Protein AF-A0A0B1TNZ8-F1 (afdb_monomer_lite)

Foldseek 3Di:
DVVVVVVCVVQVHPDQAAWDPDWDDDPPWTWTKHKDFDDPPPPDDPPDDDDDLVVLVPPPDPDPSSVSVNVVVVLVQQQLVLQPDDDFFAEKEFEWAWADDPVFIKTKPFSSHNLGGQIDGQGQHQDDDPLLLVLVVVVVVVNDDDDDPVNVSSVVSVVVRLVVSCVLQVPPPVQSVQKDKDSPDWDDLDPRYTYTYIYGHPVNRYDDPDDPPDDDDPDSNVVRRMDIDTPVSSVSRPPNHDPDDDDDGRIDIDIDTD

Radius of gyration: 22.27 Å; chains: 1; bounding box: 56×43×61 Å

Sequence (258 aa):
MDAVATMHVALGLEDIGYLHYAPIISGDCVFVITVRYLDDKQSQSLSLRWQPFDKMLKKKTTSPALSTLVRESINIINFYESSRISLKRGLYLCYLKLHSSLNQITVVVPDNLPSMLPFVHIRENPHVTREEWQWIKRIHLSQDLAPSDKQSLLHSAISAATQTLLHDLDIDSDLVPGHRLYHAEIIEPNSDISIILILPRAEDVCSAPTTCSFPPEPEPELRRGCNCIPLTAFEMQPFALNPFAVSSSVVKLMAFQQ

Secondary structure (DSSP, 8-state):
-HHHHHHHHHHT-S---EEPSS-EEETTEEE-EEEEE--TT----TT-----HHHHHTS----HHHHHHHHHHHHHHHHHHHTT-PPPSEEEEEE--EEE-SS-EEEEEETT-TTS-SEEEEES--PPPHHHHHHHHHHHTT---PPPHHHHHHHHHHHHHHHHHHHHTT--TTTGGG-EE--S--EEEETTEEEEEEE--GGGGB-------SPPPPPGGGGTTEEEEEHHHHHTSTTSS-S---S---EEEEE---

Structure (mmCIF, N/CA/C/O backbone):
data_AF-A0A0B1TNZ8-F1
#
_entry.id   AF-A0A0B1TNZ8-F1
#
loop_
_atom_site.group_PDB
_atom_site.id
_atom_site.type_symbol
_atom_site.label_atom_id
_atom_site.label_alt_id
_atom_site.label_comp_id
_atom_site.label_asym_id
_atom_site.label_entity_id
_atom_site.label_seq_id
_atom_site.pdbx_PDB_ins_code
_atom_site.Cartn_x
_atom_site.Cartn_y
_atom_site.Cartn_z
_atom_site.occupancy
_atom_site.B_iso_or_equiv
_atom_site.auth_seq_id
_atom_site.auth_comp_id
_atom_site.auth_asym_id
_atom_site.auth_atom_id
_atom_site.pdbx_PDB_model_num
ATOM 1 N N . MET A 1 1 ? -27.835 -10.737 5.393 1.00 42.38 1 MET A N 1
ATOM 2 C CA . MET A 1 1 ? -28.381 -9.485 4.823 1.00 42.38 1 MET A CA 1
ATOM 3 C C . MET A 1 1 ? -29.251 -8.713 5.816 1.00 42.38 1 MET A C 1
ATOM 5 O O . MET A 1 1 ? -29.260 -7.493 5.735 1.00 42.38 1 MET A O 1
ATOM 9 N N . ASP A 1 2 ? -29.872 -9.360 6.810 1.00 53.34 2 ASP A N 1
ATOM 10 C CA . ASP A 1 2 ? -30.761 -8.667 7.761 1.00 53.34 2 ASP A CA 1
ATOM 11 C C . ASP A 1 2 ? -30.072 -7.699 8.732 1.00 53.34 2 ASP A C 1
ATOM 13 O O . ASP A 1 2 ? -30.666 -6.689 9.089 1.00 53.34 2 ASP A O 1
ATOM 17 N N . ALA A 1 3 ? -28.819 -7.937 9.136 1.00 55.31 3 ALA A N 1
ATOM 18 C CA . ALA A 1 3 ? -28.142 -7.073 10.112 1.00 55.31 3 ALA A CA 1
ATOM 19 C C . ALA A 1 3 ? -27.908 -5.643 9.587 1.00 55.31 3 ALA A C 1
ATOM 21 O O . ALA A 1 3 ? -28.179 -4.677 10.293 1.00 55.31 3 ALA A O 1
ATOM 22 N N . VAL A 1 4 ? -27.471 -5.504 8.330 1.00 55.72 4 VAL A N 1
ATOM 23 C CA . VAL A 1 4 ? -27.222 -4.198 7.692 1.00 55.72 4 VAL A CA 1
ATOM 24 C C . VAL A 1 4 ? -28.537 -3.459 7.445 1.00 55.72 4 VAL A C 1
ATOM 26 O O . VAL A 1 4 ? -28.640 -2.278 7.758 1.00 55.72 4 VAL A O 1
ATOM 29 N N . ALA A 1 5 ? -29.575 -4.162 6.977 1.00 60.59 5 ALA A N 1
ATOM 30 C CA . ALA A 1 5 ? -30.906 -3.584 6.794 1.00 60.59 5 ALA A CA 1
ATOM 31 C C . ALA A 1 5 ? -31.523 -3.130 8.129 1.00 60.59 5 ALA A C 1
ATOM 33 O O . ALA A 1 5 ? -32.045 -2.023 8.225 1.00 60.59 5 ALA A O 1
ATOM 34 N N . THR A 1 6 ? -31.389 -3.940 9.183 1.00 64.50 6 THR A N 1
ATOM 35 C CA . THR A 1 6 ? -31.833 -3.582 10.541 1.00 64.50 6 THR A CA 1
ATOM 36 C C . THR A 1 6 ? -31.068 -2.367 11.064 1.00 64.50 6 THR A C 1
ATOM 38 O O . THR A 1 6 ? -31.665 -1.490 11.680 1.00 64.50 6 THR A O 1
ATOM 41 N N . MET A 1 7 ? -29.768 -2.265 10.773 1.00 62.41 7 MET A N 1
ATOM 42 C CA . MET A 1 7 ? -28.940 -1.121 11.155 1.00 62.41 7 MET A CA 1
ATOM 43 C C . MET A 1 7 ? -29.327 0.154 10.391 1.00 62.41 7 MET A C 1
ATOM 45 O O . MET A 1 7 ? -29.465 1.206 11.009 1.00 62.41 7 MET A O 1
ATOM 49 N N . HIS A 1 8 ? -29.577 0.067 9.080 1.00 65.56 8 HIS A N 1
ATOM 50 C CA . HIS A 1 8 ? -30.066 1.192 8.268 1.00 65.56 8 HIS A CA 1
ATOM 51 C C . HIS A 1 8 ? -31.417 1.702 8.783 1.00 65.56 8 HIS A C 1
ATOM 53 O O . HIS A 1 8 ? -31.610 2.908 8.942 1.00 65.56 8 HIS A O 1
ATOM 59 N N . VAL A 1 9 ? -32.326 0.781 9.119 1.00 66.88 9 VAL A N 1
ATOM 60 C CA . VAL A 1 9 ? -33.641 1.099 9.694 1.00 66.88 9 VAL A CA 1
ATOM 61 C C . VAL A 1 9 ? -33.511 1.699 11.099 1.00 66.88 9 VAL A C 1
ATOM 63 O O . VAL A 1 9 ? -34.184 2.681 11.400 1.00 66.88 9 VAL A O 1
ATOM 66 N N . ALA A 1 10 ? -32.628 1.168 11.950 1.00 63.28 10 ALA A N 1
ATOM 67 C CA . ALA A 1 10 ? -32.422 1.661 13.314 1.00 63.28 10 ALA A CA 1
ATOM 68 C C . ALA A 1 10 ? -31.740 3.040 13.361 1.00 63.28 10 ALA A C 1
ATOM 70 O O . ALA A 1 10 ? -32.073 3.866 14.211 1.00 63.28 10 ALA A O 1
ATOM 71 N N . LEU A 1 11 ? -30.794 3.304 12.454 1.00 65.00 11 LEU A N 1
ATOM 72 C CA . LEU A 1 11 ? -30.063 4.574 12.389 1.00 65.00 11 LEU A CA 1
ATOM 73 C C . LEU A 1 11 ? -30.789 5.639 11.557 1.00 65.00 11 LEU A C 1
ATOM 75 O O . LEU A 1 11 ? -30.473 6.824 11.680 1.00 65.00 11 LEU A O 1
ATOM 79 N N . GLY A 1 12 ? -31.756 5.242 10.723 1.00 59.81 12 GLY A N 1
ATOM 80 C CA . GLY A 1 12 ? -32.422 6.139 9.777 1.00 59.81 12 GLY A CA 1
ATOM 81 C C . GLY A 1 12 ? -31.443 6.749 8.770 1.00 59.81 12 GLY A C 1
ATOM 82 O O . GLY A 1 12 ? -31.612 7.898 8.365 1.00 59.81 12 GLY A O 1
ATOM 83 N N . LEU A 1 13 ? -30.375 6.018 8.435 1.00 65.88 13 LEU A N 1
ATOM 84 C CA . LEU A 1 13 ? -29.335 6.438 7.499 1.00 65.88 13 LEU A CA 1
ATOM 85 C C . LEU A 1 13 ? -29.357 5.503 6.289 1.00 65.88 13 LEU A C 1
ATOM 87 O O . LEU A 1 13 ? -29.241 4.291 6.447 1.00 65.88 13 LEU A O 1
ATOM 91 N N . GLU A 1 14 ? -29.472 6.075 5.090 1.00 62.66 14 GLU A N 1
ATOM 92 C CA . GLU A 1 14 ? -29.327 5.330 3.828 1.00 62.66 14 GLU A CA 1
ATOM 93 C C . GLU A 1 14 ? -27.863 4.947 3.554 1.00 62.66 14 GLU A C 1
ATOM 95 O O . GLU A 1 14 ? -27.596 3.936 2.913 1.00 62.66 14 GLU A O 1
ATOM 100 N N . ASP A 1 15 ? -26.924 5.736 4.089 1.00 65.94 15 ASP A N 1
ATOM 101 C CA . ASP A 1 15 ? -25.481 5.546 3.960 1.00 65.94 15 ASP A CA 1
ATOM 102 C C . ASP A 1 15 ? -24.795 5.666 5.334 1.00 65.94 15 ASP A C 1
ATOM 104 O O . ASP A 1 15 ? -24.807 6.723 5.981 1.00 65.94 15 ASP A O 1
ATOM 108 N N . ILE A 1 16 ? -24.212 4.557 5.788 1.00 66.00 16 ILE A N 1
ATOM 109 C CA . ILE A 1 16 ? -23.479 4.428 7.057 1.00 66.00 16 ILE A CA 1
ATOM 110 C C . ILE A 1 16 ? -21.971 4.696 6.911 1.00 66.00 16 ILE A C 1
ATOM 112 O O . ILE A 1 16 ? -21.267 4.752 7.923 1.00 66.00 16 ILE A O 1
ATOM 116 N N . GLY A 1 17 ? -21.486 4.928 5.687 1.00 71.56 17 GLY A N 1
ATOM 117 C CA . GLY A 1 17 ? -20.075 5.129 5.366 1.00 71.56 17 GLY A CA 1
ATOM 118 C C . GLY A 1 17 ? -19.274 3.831 5.218 1.00 71.56 17 GLY A C 1
ATOM 119 O O . GLY A 1 17 ? -19.811 2.726 5.182 1.00 71.56 17 GLY A O 1
ATOM 120 N N . TYR A 1 18 ? -17.954 3.979 5.142 1.00 70.88 18 TYR A N 1
ATOM 121 C CA . TYR A 1 18 ? -16.987 2.897 4.991 1.00 70.88 18 TYR A CA 1
ATOM 122 C C . TYR A 1 18 ? -16.719 2.210 6.328 1.00 70.88 18 TYR A C 1
ATOM 124 O O . TYR A 1 18 ? -16.322 2.849 7.301 1.00 70.88 18 TYR A O 1
ATOM 132 N N . LEU A 1 19 ? -16.909 0.895 6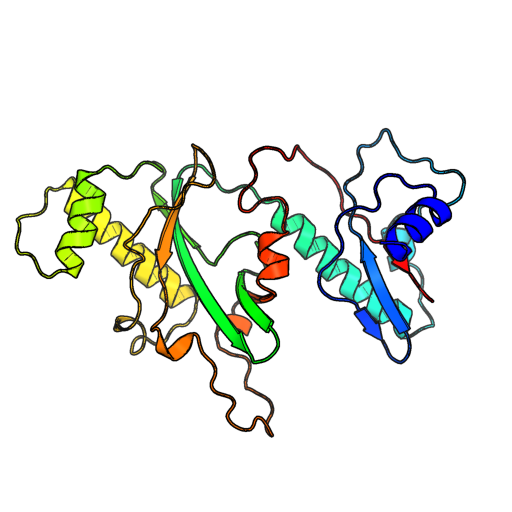.380 1.00 74.56 19 LEU A N 1
ATOM 133 C CA . LEU A 1 19 ? -16.574 0.090 7.549 1.00 74.56 19 LEU A CA 1
ATOM 134 C C . LEU A 1 19 ? -15.049 -0.013 7.698 1.00 74.56 19 LEU A C 1
ATOM 136 O O . LEU A 1 19 ? -14.362 -0.459 6.782 1.00 74.56 19 LEU A O 1
ATOM 140 N N . HIS A 1 20 ? -14.517 0.375 8.858 1.00 78.38 20 HIS A N 1
ATOM 141 C CA . HIS A 1 20 ? -13.114 0.140 9.179 1.00 78.38 20 HIS A CA 1
ATOM 142 C C . HIS A 1 20 ? -12.852 -1.354 9.380 1.00 78.38 20 HIS A C 1
ATOM 144 O O . HIS A 1 20 ? -13.605 -2.043 10.065 1.00 78.38 20 HIS A O 1
ATOM 150 N N . TYR A 1 21 ? -11.777 -1.845 8.762 1.00 72.50 21 TYR A N 1
ATOM 151 C CA . TYR A 1 21 ? -11.496 -3.274 8.646 1.00 72.50 21 TYR A CA 1
ATOM 152 C C . TYR A 1 21 ? -11.191 -3.957 9.986 1.00 72.50 21 TYR A C 1
ATOM 154 O O . TYR A 1 21 ? -11.405 -5.161 10.111 1.00 72.50 21 TYR A O 1
ATOM 162 N N . ALA A 1 22 ? -10.697 -3.212 10.979 1.00 78.75 22 ALA A N 1
ATOM 163 C CA . ALA A 1 22 ? -10.360 -3.736 12.295 1.00 78.75 22 ALA A CA 1
ATOM 164 C C . ALA A 1 22 ? -11.340 -3.216 13.362 1.00 78.75 22 ALA A C 1
ATOM 166 O O . ALA A 1 22 ? -11.439 -2.005 13.566 1.00 78.75 22 ALA A O 1
ATOM 167 N N . PRO A 1 23 ? -12.064 -4.089 14.082 1.00 79.38 23 PRO A N 1
ATOM 168 C CA . PRO A 1 23 ? -12.820 -3.654 15.248 1.00 79.38 23 PRO A CA 1
ATOM 169 C C . PRO A 1 23 ? -11.867 -3.301 16.398 1.00 79.38 23 PRO A C 1
ATOM 171 O O . PRO A 1 23 ? -10.829 -3.940 16.575 1.00 79.38 23 PRO A O 1
ATOM 174 N N . ILE A 1 24 ? -12.236 -2.326 17.231 1.00 79.94 24 ILE A N 1
ATOM 175 C CA . ILE A 1 24 ? -11.489 -2.045 18.465 1.00 79.94 24 ILE A CA 1
ATOM 176 C C . ILE A 1 24 ? -12.055 -2.925 19.568 1.00 79.94 24 ILE A C 1
ATOM 178 O O . ILE A 1 24 ? -13.236 -2.830 19.898 1.00 79.94 24 ILE A O 1
ATOM 182 N N . ILE A 1 25 ? -11.206 -3.744 20.176 1.00 80.69 25 ILE A N 1
ATOM 183 C CA . ILE A 1 25 ? -11.586 -4.620 21.283 1.00 80.69 25 ILE A CA 1
ATOM 184 C C . ILE A 1 25 ? -10.978 -4.056 22.568 1.00 80.69 25 ILE A C 1
ATOM 186 O O . ILE A 1 25 ? -9.769 -3.834 22.646 1.00 80.69 25 ILE A O 1
ATOM 190 N N . SER A 1 26 ? -11.808 -3.798 23.579 1.00 78.94 26 SER A N 1
ATOM 191 C CA . SER A 1 26 ? -11.352 -3.345 24.897 1.00 78.94 26 SER A CA 1
ATOM 192 C C . SER A 1 26 ? -12.137 -4.055 25.997 1.00 78.94 26 SER A C 1
ATOM 194 O O . SER A 1 26 ? -13.285 -3.710 26.284 1.00 78.94 26 SER A O 1
ATOM 196 N N . GLY A 1 27 ? -11.517 -5.075 26.599 1.00 79.19 27 GLY A N 1
ATOM 197 C CA . GLY A 1 27 ? -12.195 -5.978 27.532 1.00 79.19 27 GLY A CA 1
ATOM 198 C C . GLY A 1 27 ? -13.351 -6.705 26.842 1.00 79.19 27 GLY A C 1
ATOM 199 O O . GLY A 1 27 ? -13.163 -7.271 25.770 1.00 79.19 27 GLY A O 1
ATOM 200 N N . ASP A 1 28 ? -14.546 -6.618 27.425 1.00 79.19 28 ASP A N 1
ATOM 201 C CA . ASP A 1 28 ? -15.767 -7.240 26.893 1.00 79.19 28 ASP A CA 1
ATOM 202 C C . ASP A 1 28 ? -16.484 -6.380 25.832 1.00 79.19 28 ASP A C 1
ATOM 204 O O . ASP A 1 28 ? -17.550 -6.746 25.342 1.00 79.19 28 ASP A O 1
ATOM 208 N N . CYS A 1 29 ? -15.932 -5.213 25.480 1.00 77.06 29 CYS A N 1
ATOM 209 C CA . CYS A 1 29 ? -16.521 -4.309 24.493 1.00 77.06 29 CYS A CA 1
ATOM 210 C C . CYS A 1 29 ? -15.845 -4.463 23.126 1.00 77.06 29 CYS A C 1
ATOM 212 O O . CYS A 1 29 ? -14.621 -4.346 23.016 1.00 77.06 29 CYS A O 1
ATOM 214 N N . VAL A 1 30 ? -16.654 -4.630 22.076 1.00 80.06 30 VAL A N 1
ATOM 215 C CA . VAL A 1 30 ? -16.217 -4.594 20.674 1.00 80.06 30 VAL A CA 1
ATOM 216 C C . VAL A 1 30 ? -16.828 -3.368 20.006 1.00 80.06 30 VAL A C 1
ATOM 218 O O . VAL A 1 30 ? -18.046 -3.265 19.882 1.00 80.06 30 VAL A O 1
ATOM 221 N N . PHE A 1 31 ? -15.985 -2.440 19.564 1.00 78.81 31 PHE A N 1
ATOM 222 C CA . PHE A 1 31 ? -16.411 -1.257 18.829 1.00 78.81 31 PHE A CA 1
ATOM 223 C C . PHE A 1 31 ? -16.222 -1.477 17.332 1.00 78.81 31 PHE A C 1
ATOM 225 O O . PHE A 1 31 ? -15.106 -1.676 16.847 1.00 78.81 31 PHE A O 1
ATOM 232 N N . VAL A 1 32 ? -17.326 -1.381 16.599 1.00 78.88 32 VAL A N 1
ATOM 233 C CA . VAL A 1 32 ? -17.330 -1.339 15.137 1.00 78.88 32 VAL A CA 1
ATOM 234 C C . VAL A 1 32 ? -17.345 0.118 14.700 1.00 78.88 32 VAL A C 1
ATOM 236 O O . VAL A 1 32 ? -18.161 0.900 15.195 1.00 78.88 32 VAL A O 1
ATOM 239 N N . ILE A 1 33 ? -16.438 0.480 13.793 1.00 78.31 33 ILE A N 1
ATOM 240 C CA . ILE A 1 33 ? -16.268 1.860 13.345 1.00 78.31 33 ILE A CA 1
ATOM 241 C C . ILE A 1 33 ? -16.637 1.986 11.884 1.00 78.31 33 ILE A C 1
ATOM 243 O O . ILE A 1 33 ? -16.095 1.279 11.037 1.00 78.31 33 ILE A O 1
ATOM 247 N N . THR A 1 34 ? -17.495 2.955 11.592 1.00 73.69 34 THR A N 1
ATOM 248 C CA . THR A 1 34 ? -17.734 3.411 10.230 1.00 73.69 34 THR A CA 1
ATOM 249 C C . THR A 1 34 ? -17.234 4.838 10.050 1.00 73.69 34 THR A C 1
ATOM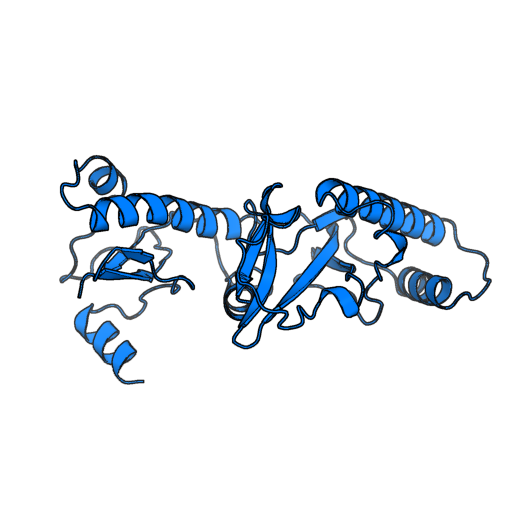 251 O O . THR A 1 34 ? -17.290 5.669 10.963 1.00 73.69 34 THR A O 1
ATOM 254 N N . VAL A 1 35 ? -16.707 5.103 8.861 1.00 74.62 35 VAL A N 1
ATOM 255 C CA . VAL A 1 35 ? -16.153 6.384 8.447 1.00 74.62 35 VAL A CA 1
ATOM 256 C C . VAL A 1 35 ? -16.953 6.898 7.269 1.00 74.62 35 VAL A C 1
ATOM 258 O O . VAL A 1 35 ? -16.955 6.313 6.190 1.00 74.62 35 VAL A O 1
ATOM 261 N N . ARG A 1 36 ? -17.633 8.021 7.473 1.00 72.75 36 ARG A N 1
ATOM 262 C CA . ARG A 1 36 ? -18.421 8.675 6.431 1.00 72.75 36 ARG A CA 1
ATOM 263 C C . ARG A 1 36 ? -17.859 10.055 6.133 1.00 72.75 36 ARG A C 1
ATOM 265 O O . ARG A 1 36 ? -17.609 10.837 7.050 1.00 72.75 36 ARG A O 1
ATOM 272 N N . TYR A 1 37 ? -17.719 10.352 4.848 1.00 70.19 37 TYR A N 1
ATOM 273 C CA . TYR A 1 37 ? -17.391 11.685 4.359 1.00 70.19 37 TYR A CA 1
ATOM 274 C C . TYR A 1 37 ? -18.700 12.444 4.151 1.00 70.19 37 TYR A C 1
ATOM 276 O O . TYR A 1 37 ? -19.579 11.984 3.426 1.00 70.19 37 TYR A O 1
ATOM 284 N N . LEU A 1 38 ? -18.869 13.560 4.857 1.00 67.44 38 LEU A N 1
ATOM 285 C CA . LEU A 1 38 ? -20.090 14.359 4.808 1.00 67.44 38 LEU A CA 1
ATOM 286 C C . LEU A 1 38 ? -19.805 15.687 4.116 1.00 67.44 38 LEU A C 1
ATOM 288 O O . LEU A 1 38 ? -18.992 16.467 4.609 1.00 67.44 38 LEU A O 1
ATOM 292 N N . ASP A 1 39 ? -20.560 15.977 3.059 1.00 59.00 39 ASP A N 1
ATOM 293 C CA . ASP A 1 39 ? -20.701 17.339 2.560 1.00 59.00 39 ASP A CA 1
ATOM 294 C C . ASP A 1 39 ? -21.536 18.162 3.551 1.00 59.00 39 ASP A C 1
ATOM 296 O O . ASP A 1 39 ? -22.521 17.674 4.118 1.00 59.00 39 ASP A O 1
ATOM 300 N N . ASP A 1 40 ? -21.179 19.437 3.722 1.00 54.38 40 ASP A N 1
ATOM 301 C CA . ASP A 1 40 ? -21.726 20.392 4.710 1.00 54.38 40 ASP A CA 1
ATOM 302 C C . ASP A 1 40 ? -23.264 20.597 4.642 1.00 54.38 40 ASP A C 1
ATOM 304 O O . ASP A 1 40 ? -23.855 21.321 5.437 1.00 54.38 40 ASP A O 1
ATOM 308 N N . LYS A 1 41 ? -23.948 19.948 3.689 1.00 52.84 41 LYS A N 1
ATOM 309 C CA . LYS A 1 41 ? -25.378 20.104 3.386 1.00 52.84 41 LYS A CA 1
ATOM 310 C C . LYS A 1 41 ? -26.288 18.964 3.877 1.00 52.84 41 LYS A C 1
ATOM 312 O O . LYS A 1 41 ? -27.501 19.116 3.776 1.00 52.84 41 LYS A O 1
ATOM 317 N N . GLN A 1 42 ? -25.767 17.844 4.397 1.00 52.81 42 GLN A N 1
ATOM 318 C CA . GLN A 1 42 ? -26.582 16.648 4.728 1.00 52.81 42 GLN A CA 1
ATOM 319 C C . GLN A 1 42 ? -26.651 16.278 6.224 1.00 52.81 42 GLN A C 1
ATOM 321 O O . GLN A 1 42 ? -26.848 15.120 6.591 1.00 52.81 42 GLN A O 1
ATOM 326 N N . SER A 1 43 ? -26.481 17.226 7.140 1.00 51.19 43 SER A N 1
ATOM 327 C CA . SER A 1 43 ? -26.220 16.878 8.540 1.00 51.19 43 SER A CA 1
ATOM 328 C C . SER A 1 43 ? -27.439 16.877 9.472 1.00 51.19 43 SER A C 1
ATOM 330 O O . SER A 1 43 ? -27.302 17.391 10.577 1.00 51.19 43 SER A O 1
ATOM 332 N N . GLN A 1 44 ? -28.613 16.343 9.108 1.00 51.34 44 GLN A N 1
ATOM 333 C CA . GLN A 1 44 ? -29.697 16.142 10.095 1.00 51.34 44 GLN A CA 1
ATOM 334 C C . GLN A 1 44 ? -30.519 14.870 9.824 1.00 51.34 44 GLN A C 1
ATOM 336 O O . GLN A 1 44 ? -31.492 14.893 9.081 1.00 51.34 44 GLN A O 1
ATOM 341 N N . SER A 1 45 ? -30.147 13.769 10.487 1.00 49.97 45 SER A N 1
ATOM 342 C CA . SER A 1 45 ? -31.091 12.696 10.834 1.00 49.97 45 SER A CA 1
ATOM 343 C C . SER A 1 45 ? -31.655 13.002 12.225 1.00 49.97 45 SER A C 1
ATOM 345 O O . SER A 1 45 ? -30.908 13.390 13.125 1.00 49.97 45 SER A O 1
ATOM 347 N N . LEU A 1 46 ? -32.972 12.869 12.398 1.00 50.53 46 LEU A N 1
ATOM 348 C CA . LEU A 1 46 ? -33.718 13.293 13.593 1.00 50.53 46 LEU A CA 1
ATOM 349 C C . LEU A 1 46 ? -33.409 12.460 14.856 1.00 50.53 46 LEU A C 1
ATOM 351 O O . LEU A 1 46 ? -33.773 12.871 15.956 1.00 50.53 46 LEU A O 1
ATOM 355 N N . SER A 1 47 ? -32.740 11.312 14.719 1.00 53.44 47 SER A N 1
ATOM 356 C CA . SER A 1 47 ? -32.513 10.340 15.800 1.00 53.44 47 SER A CA 1
ATOM 357 C C . SER A 1 47 ? -31.100 10.360 16.399 1.00 53.44 47 SER A C 1
ATOM 359 O O . SER A 1 47 ? -30.895 9.803 17.477 1.00 53.44 47 SER A O 1
ATOM 361 N N . LEU A 1 48 ? -30.121 11.013 15.758 1.00 61.25 48 LEU A N 1
ATOM 362 C CA . LEU A 1 48 ? -28.712 10.970 16.173 1.00 61.25 48 LEU A CA 1
ATOM 363 C C . LEU A 1 48 ? -28.152 12.370 16.439 1.00 61.25 48 LEU A C 1
ATOM 365 O O . LEU A 1 48 ? -28.078 13.228 15.558 1.00 61.25 48 LEU A O 1
ATOM 369 N N . ARG A 1 49 ? -27.696 12.602 17.676 1.00 60.16 49 ARG A N 1
ATOM 370 C CA . ARG A 1 49 ? -27.028 13.851 18.056 1.00 60.16 49 ARG A CA 1
ATOM 371 C C . ARG A 1 49 ? -25.545 13.779 17.703 1.00 60.16 49 ARG A C 1
ATOM 373 O O . ARG A 1 49 ? -24.743 13.262 18.476 1.00 60.16 49 ARG A O 1
ATOM 380 N N . TRP A 1 50 ? -25.176 14.362 16.569 1.00 62.16 50 TRP A N 1
ATOM 381 C CA . TRP A 1 50 ? -23.778 14.511 16.170 1.00 62.16 50 TRP A CA 1
ATOM 382 C C . TRP A 1 50 ? -22.985 15.321 17.202 1.00 62.16 50 TRP A C 1
ATOM 384 O O . TRP A 1 50 ? -23.392 16.415 17.608 1.00 62.16 50 TRP A O 1
ATOM 394 N N . GLN A 1 51 ? -21.833 14.796 17.619 1.00 66.25 51 GLN A N 1
ATOM 395 C CA . GLN A 1 51 ? -20.893 15.506 18.482 1.00 66.25 51 GLN A CA 1
ATOM 396 C C . GLN A 1 51 ? -19.582 15.775 17.734 1.00 66.25 51 GLN A C 1
ATOM 398 O O . GLN A 1 51 ? -19.062 14.875 17.079 1.00 66.25 51 GLN A O 1
ATOM 403 N N . PRO A 1 52 ? -19.029 17.000 17.823 1.00 71.50 52 PRO A N 1
ATOM 404 C CA . PRO A 1 52 ? -17.686 17.280 17.332 1.00 71.50 52 PRO A CA 1
ATOM 405 C C . PRO A 1 52 ? -16.653 16.401 18.037 1.00 71.50 52 PRO A C 1
ATOM 407 O O . PRO A 1 52 ? -16.707 16.253 19.262 1.00 71.50 52 PRO A O 1
ATOM 410 N N . PHE A 1 53 ? -15.684 15.893 17.277 1.00 71.25 53 PHE A N 1
ATOM 411 C CA . PHE A 1 53 ? -14.624 15.026 17.793 1.00 71.25 53 PHE A CA 1
ATOM 412 C C . PHE A 1 53 ? -13.822 15.703 18.920 1.00 71.25 53 PHE A C 1
ATOM 414 O O . PHE A 1 53 ? -13.591 15.098 19.964 1.00 71.25 53 PHE A O 1
ATOM 421 N N . ASP A 1 54 ? -13.554 17.009 18.808 1.00 67.62 54 ASP A N 1
ATOM 422 C CA . ASP A 1 54 ? -12.896 17.806 19.857 1.00 67.62 54 ASP A CA 1
ATOM 423 C C . ASP A 1 54 ? -13.617 17.774 21.209 1.00 67.62 54 ASP A C 1
ATOM 425 O O . ASP A 1 54 ? -12.986 17.840 22.267 1.00 67.62 54 ASP A O 1
ATOM 429 N N . LYS A 1 55 ? -14.955 17.696 21.202 1.00 70.00 55 LYS A N 1
ATOM 430 C CA . LYS A 1 55 ? -15.736 17.599 22.443 1.00 70.00 55 LYS A CA 1
ATOM 431 C C . LYS A 1 55 ? -15.606 16.218 23.076 1.00 70.00 55 LYS A C 1
ATOM 433 O O . LYS A 1 55 ? -15.718 16.114 24.295 1.00 70.00 55 LYS A O 1
ATOM 438 N N . MET A 1 56 ? -15.361 15.190 22.268 1.00 68.69 56 MET A N 1
ATOM 439 C CA . MET A 1 56 ? -15.113 13.829 22.728 1.00 68.69 56 MET A CA 1
ATOM 440 C C . MET A 1 56 ? -13.700 13.696 23.311 1.00 68.69 56 MET A C 1
ATOM 442 O O . MET A 1 56 ? -13.564 13.210 24.429 1.00 68.69 56 MET A O 1
ATOM 446 N N . LEU A 1 57 ? -12.682 14.246 22.636 1.00 67.75 57 LEU A N 1
ATOM 447 C CA . LEU A 1 57 ? -11.290 14.317 23.118 1.00 67.75 57 LEU A CA 1
ATOM 448 C C . LEU A 1 57 ? -11.155 15.035 24.468 1.00 67.75 57 LEU A C 1
ATOM 450 O O . LEU A 1 57 ? -10.429 14.590 25.353 1.00 67.75 57 LEU A O 1
ATOM 454 N N . LYS A 1 58 ? -11.861 16.159 24.643 1.00 64.44 58 LYS A N 1
ATOM 455 C CA . LYS A 1 58 ? -11.792 16.973 25.872 1.00 64.44 58 LYS A CA 1
ATOM 456 C C . LYS A 1 58 ? -12.549 16.361 27.054 1.00 64.44 58 LYS A C 1
ATOM 458 O O . LYS A 1 58 ? -12.416 16.836 28.184 1.00 64.44 58 LYS A O 1
ATOM 463 N N . LYS A 1 59 ? -13.367 15.333 26.823 1.00 66.69 59 LYS A N 1
ATOM 464 C CA . LYS A 1 59 ? -14.168 14.696 27.867 1.00 66.69 59 LYS A CA 1
ATOM 465 C C . LYS A 1 59 ? -13.275 13.723 28.637 1.00 66.69 59 LYS A C 1
ATOM 467 O O . LYS A 1 59 ? -12.979 12.642 28.136 1.00 66.69 59 LYS A O 1
ATOM 472 N N . LYS A 1 60 ? -12.869 14.090 29.863 1.00 56.00 60 LYS A N 1
ATOM 473 C CA . LYS A 1 60 ? -12.191 13.172 30.802 1.00 56.00 60 LYS A CA 1
ATOM 474 C C . LYS A 1 60 ? -13.009 11.885 30.902 1.00 56.00 60 LYS A C 1
ATOM 476 O O . LYS A 1 60 ? -14.109 11.886 31.452 1.00 56.00 60 LYS A O 1
ATOM 481 N N . THR A 1 61 ? -12.506 10.824 30.287 1.00 61.62 61 THR A N 1
ATOM 482 C CA . THR A 1 61 ? -13.252 9.587 30.079 1.00 61.62 61 THR A CA 1
ATOM 483 C C . THR A 1 61 ? -12.916 8.619 31.200 1.00 61.62 61 THR A C 1
ATOM 485 O O . THR A 1 61 ? -11.760 8.259 31.388 1.00 61.62 61 THR A O 1
ATOM 488 N N . THR A 1 62 ? -13.922 8.232 31.982 1.00 60.09 62 THR A N 1
ATOM 489 C CA . THR A 1 62 ? -13.737 7.409 33.189 1.00 60.09 62 THR A CA 1
ATOM 490 C C . THR A 1 62 ? -13.654 5.910 32.881 1.00 60.09 62 THR A C 1
ATOM 492 O O . THR A 1 62 ? -13.212 5.139 33.724 1.00 60.09 62 THR A O 1
ATOM 495 N N . SER A 1 63 ? -14.070 5.486 31.680 1.00 73.69 63 SER A N 1
ATOM 496 C CA . SER A 1 63 ? -14.030 4.083 31.250 1.00 73.69 63 SER A CA 1
ATOM 497 C C . SER A 1 63 ? -12.774 3.792 30.412 1.00 73.69 63 SER A C 1
ATOM 499 O O . SER A 1 63 ? -12.534 4.518 29.440 1.00 73.69 63 SER A O 1
AT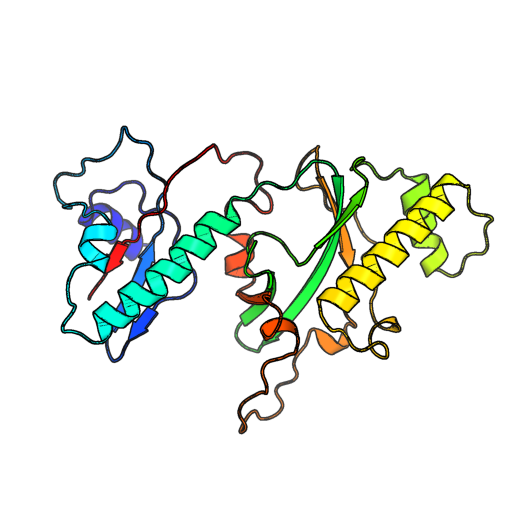OM 501 N N . PRO A 1 64 ? -12.014 2.720 30.718 1.00 76.94 64 PRO A N 1
ATOM 502 C CA . PRO A 1 64 ? -10.847 2.301 29.935 1.00 76.94 64 PRO A CA 1
ATOM 503 C C . PRO A 1 64 ? -11.204 1.886 28.495 1.00 76.94 64 PRO A C 1
ATOM 505 O O . PRO A 1 64 ? -10.387 2.024 27.583 1.00 76.94 64 PRO A O 1
ATOM 508 N N . ALA A 1 65 ? -12.443 1.438 28.266 1.00 78.12 65 ALA A N 1
ATOM 509 C CA . ALA A 1 65 ? -12.926 1.098 26.931 1.00 78.12 65 ALA A CA 1
ATOM 510 C C . ALA A 1 65 ? -13.067 2.343 26.046 1.00 78.12 65 ALA A C 1
ATOM 512 O O . ALA A 1 65 ? -12.630 2.359 24.897 1.00 78.12 65 ALA A O 1
ATOM 513 N N . LEU A 1 66 ? -13.608 3.427 26.608 1.00 76.62 66 LEU A N 1
ATOM 514 C CA . LEU A 1 66 ? -13.777 4.682 25.879 1.00 76.62 66 LEU A CA 1
ATOM 515 C C . LEU A 1 66 ? -12.451 5.425 25.676 1.00 76.62 66 LEU A C 1
ATOM 517 O O . LEU A 1 66 ? -12.281 6.072 24.648 1.00 76.62 66 LEU A O 1
ATOM 521 N N . SER A 1 67 ? -11.501 5.334 26.611 1.00 79.44 67 SER A N 1
ATOM 522 C CA . SER A 1 67 ? -10.171 5.922 26.402 1.00 79.44 67 SER A CA 1
ATOM 523 C C . SER A 1 67 ? -9.400 5.204 25.288 1.00 79.44 67 SER A C 1
ATOM 525 O O . SER A 1 67 ? -8.763 5.867 24.469 1.00 79.44 67 SER A O 1
ATOM 527 N N . THR A 1 68 ? -9.518 3.873 25.205 1.00 80.50 68 THR A N 1
ATOM 528 C CA . THR A 1 68 ? -8.965 3.075 24.097 1.00 80.50 68 THR A CA 1
ATOM 529 C C . THR A 1 68 ? -9.607 3.477 22.774 1.00 80.50 68 THR A C 1
ATOM 531 O O . THR A 1 68 ? -8.902 3.778 21.817 1.00 80.50 68 THR A O 1
ATOM 534 N N . LEU A 1 69 ? -10.937 3.583 22.744 1.00 81.38 69 LEU A N 1
ATOM 535 C CA . LEU A 1 69 ? -11.675 4.032 21.569 1.00 81.38 69 LEU A CA 1
ATOM 536 C C . LEU A 1 69 ? -11.218 5.415 21.081 1.00 81.38 69 LEU A C 1
ATOM 538 O O . LEU A 1 69 ? -10.964 5.584 19.892 1.00 81.38 69 LEU A O 1
ATOM 542 N N . VAL A 1 70 ? -11.099 6.401 21.977 1.00 80.69 70 VAL A N 1
ATOM 543 C CA . VAL A 1 70 ? -10.653 7.756 21.607 1.00 80.69 70 VAL A CA 1
ATOM 544 C C . VAL A 1 70 ? -9.231 7.727 21.047 1.00 80.69 70 VAL A C 1
ATOM 546 O O . VAL A 1 70 ? -8.958 8.399 20.056 1.00 80.69 70 VAL A O 1
ATOM 549 N N . ARG A 1 71 ? -8.330 6.921 21.616 1.00 80.75 71 ARG A N 1
ATOM 550 C CA . ARG A 1 71 ? -6.971 6.782 21.082 1.00 80.75 71 ARG A CA 1
ATOM 551 C C . ARG A 1 71 ? -6.970 6.185 19.675 1.00 80.75 71 ARG A C 1
ATOM 553 O O . ARG A 1 71 ? -6.429 6.801 18.762 1.00 80.75 71 ARG A O 1
ATOM 560 N N . GLU A 1 72 ? -7.617 5.039 19.486 1.00 81.00 72 GLU A N 1
ATOM 561 C CA . GLU A 1 72 ? -7.636 4.360 18.184 1.00 81.00 72 GLU A CA 1
ATOM 562 C C . GLU A 1 72 ? -8.410 5.151 17.127 1.00 81.00 72 GLU A C 1
ATOM 564 O O . GLU A 1 72 ? -8.072 5.122 15.948 1.00 81.00 72 GLU A O 1
ATOM 569 N N . SER A 1 73 ? -9.403 5.942 17.535 1.00 79.38 73 SER A N 1
ATOM 570 C CA . SER A 1 73 ? -10.143 6.804 16.618 1.00 79.38 73 SER A CA 1
ATOM 571 C C . SER A 1 73 ? -9.263 7.840 15.914 1.00 79.38 73 SER A C 1
ATOM 573 O O . SER A 1 73 ? -9.492 8.124 14.743 1.00 79.38 73 SER A O 1
ATOM 575 N N . ILE A 1 74 ? -8.222 8.351 16.580 1.00 80.50 74 ILE A N 1
ATOM 576 C CA . ILE A 1 74 ? -7.247 9.267 15.967 1.00 80.50 74 ILE A CA 1
ATOM 577 C C . ILE A 1 74 ? -6.436 8.528 14.899 1.00 80.50 74 ILE A C 1
ATOM 579 O O . ILE A 1 74 ? -6.277 9.041 13.795 1.00 80.50 74 ILE A O 1
ATOM 583 N N . ASN A 1 75 ? -5.978 7.309 15.198 1.00 80.88 75 ASN A N 1
ATOM 584 C CA . ASN A 1 75 ? -5.238 6.475 14.247 1.00 80.88 75 ASN A CA 1
ATOM 585 C C . ASN A 1 75 ? -6.086 6.168 13.010 1.00 80.88 75 ASN A C 1
ATOM 587 O O . ASN A 1 75 ? -5.612 6.282 11.884 1.00 80.88 75 ASN A O 1
ATOM 591 N N . ILE A 1 76 ? -7.363 5.843 13.217 1.00 80.44 76 ILE A N 1
ATOM 592 C CA . ILE A 1 76 ? -8.309 5.548 12.141 1.00 80.44 76 ILE A CA 1
ATOM 593 C C . ILE A 1 76 ? -8.601 6.807 11.317 1.00 80.44 76 ILE A C 1
ATOM 595 O O . ILE A 1 76 ? -8.613 6.735 10.091 1.00 80.44 76 ILE A O 1
ATOM 599 N N . ILE A 1 77 ? -8.783 7.970 11.954 1.00 79.31 77 ILE A N 1
ATOM 600 C CA . ILE A 1 77 ? -8.920 9.249 11.239 1.00 79.31 77 ILE A CA 1
ATOM 601 C C . ILE A 1 77 ? -7.699 9.498 10.362 1.00 79.31 77 ILE A C 1
ATOM 603 O O . ILE A 1 77 ? -7.859 9.683 9.158 1.00 79.31 77 ILE A O 1
ATOM 607 N N . ASN A 1 78 ? -6.501 9.419 10.939 1.00 79.81 78 ASN A N 1
ATOM 608 C CA . ASN A 1 78 ? -5.255 9.629 10.212 1.00 79.81 78 ASN A CA 1
ATOM 609 C C . ASN A 1 78 ? -5.122 8.644 9.045 1.00 79.81 78 ASN A C 1
ATOM 611 O O . ASN A 1 78 ? -4.819 9.061 7.935 1.00 79.81 78 ASN A O 1
ATOM 615 N N . PHE A 1 79 ? -5.441 7.363 9.253 1.00 78.69 79 PHE A N 1
ATOM 616 C CA . PHE A 1 79 ? -5.445 6.338 8.207 1.00 78.69 79 PHE A CA 1
ATOM 617 C C . PHE A 1 79 ? -6.337 6.729 7.018 1.0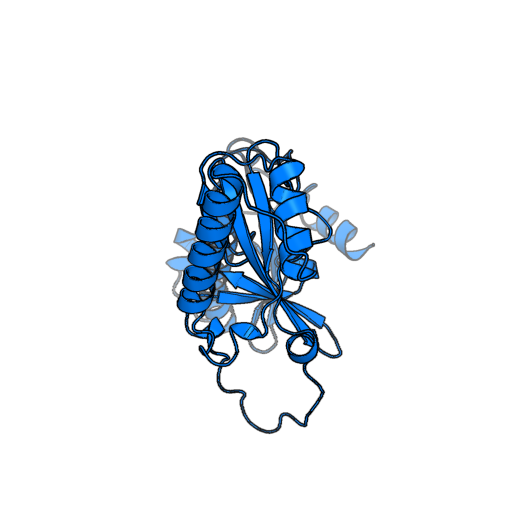0 78.69 79 PHE A C 1
ATOM 619 O O . PHE A 1 79 ? -5.910 6.667 5.861 1.00 78.69 79 PHE A O 1
ATOM 626 N N . TYR A 1 80 ? -7.571 7.167 7.286 1.00 77.44 80 TYR A N 1
ATOM 627 C CA . TYR A 1 80 ? -8.525 7.562 6.247 1.00 77.44 80 TYR A CA 1
ATOM 628 C C . TYR A 1 80 ? -8.251 8.943 5.642 1.00 77.44 80 TYR A C 1
ATOM 630 O O . TYR A 1 80 ? -8.687 9.186 4.518 1.00 77.44 80 TYR A O 1
ATOM 638 N N . GLU A 1 81 ? -7.557 9.846 6.336 1.00 77.19 81 GLU A N 1
ATOM 639 C CA . GLU A 1 81 ? -7.085 11.116 5.767 1.00 77.19 81 GLU A CA 1
ATOM 640 C C . GLU A 1 81 ? -5.879 10.894 4.853 1.00 77.19 81 GLU A C 1
ATOM 642 O O . GLU A 1 81 ? -5.894 11.324 3.699 1.00 77.19 81 GLU A O 1
ATOM 647 N N . SER A 1 82 ? -4.886 10.141 5.326 1.00 77.50 82 SER A N 1
ATOM 648 C CA . SER A 1 82 ? -3.703 9.737 4.564 1.00 77.50 82 SER A CA 1
ATOM 649 C C . SER A 1 82 ? -4.054 8.956 3.304 1.00 77.50 82 SER A C 1
ATOM 651 O O . SER A 1 82 ? -3.473 9.202 2.252 1.00 77.50 82 SER A O 1
ATOM 653 N N . SER A 1 83 ? -5.068 8.085 3.360 1.00 74.31 83 SER A N 1
ATOM 654 C CA . SER A 1 83 ? -5.556 7.327 2.194 1.00 74.31 83 SER A CA 1
ATOM 655 C C . SER A 1 83 ? -6.004 8.206 1.016 1.00 74.31 83 SER A C 1
ATOM 657 O O . SER A 1 83 ? -6.162 7.700 -0.095 1.00 74.31 83 SER A O 1
ATOM 659 N N . ARG A 1 84 ? -6.247 9.505 1.242 1.00 72.31 84 ARG A N 1
ATOM 660 C CA . ARG A 1 84 ? -6.786 10.442 0.242 1.00 72.31 84 ARG A CA 1
ATOM 661 C C . ARG A 1 84 ? -5.724 11.265 -0.465 1.00 72.31 84 ARG A C 1
ATOM 663 O O . ARG A 1 84 ? -6.067 12.091 -1.311 1.00 72.31 84 ARG A O 1
ATOM 670 N N . ILE A 1 85 ? -4.456 11.096 -0.104 1.00 74.06 85 ILE A N 1
ATOM 671 C CA . ILE A 1 85 ? -3.374 11.813 -0.766 1.00 74.06 85 ILE A CA 1
ATOM 672 C C . ILE A 1 85 ? -3.296 11.305 -2.208 1.00 74.06 85 ILE A C 1
ATOM 674 O O . ILE A 1 85 ? -2.977 10.146 -2.463 1.00 74.06 85 ILE A O 1
ATOM 678 N N . SER A 1 86 ? -3.598 12.186 -3.159 1.00 72.31 86 SER A N 1
ATOM 679 C CA . SER A 1 86 ? -3.446 11.893 -4.579 1.00 72.31 86 SER A CA 1
ATOM 680 C C . SER A 1 86 ? -1.973 11.942 -4.965 1.00 72.31 86 SER A C 1
ATOM 682 O O . SER A 1 86 ? -1.278 12.923 -4.675 1.00 72.31 86 SER A O 1
ATOM 684 N N . LEU A 1 87 ? -1.514 10.918 -5.672 1.00 77.19 87 LEU A N 1
ATOM 685 C CA . LEU A 1 87 ? -0.190 10.918 -6.273 1.00 77.19 87 LEU A CA 1
ATOM 686 C C . LEU A 1 87 ? -0.119 11.907 -7.440 1.00 77.19 87 LEU A C 1
ATOM 688 O O . LEU A 1 87 ? -1.122 12.242 -8.072 1.00 77.19 87 LEU A O 1
ATOM 692 N N . LYS A 1 88 ? 1.094 12.391 -7.706 1.00 84.94 88 LYS A N 1
ATOM 693 C CA . LYS A 1 88 ? 1.364 13.234 -8.870 1.00 84.94 88 LYS A CA 1
ATOM 694 C C . LYS A 1 88 ? 1.387 12.373 -10.132 1.00 84.94 88 LYS A C 1
ATOM 696 O O . LYS A 1 88 ? 1.470 11.151 -10.075 1.00 84.94 88 LYS A O 1
ATOM 701 N N . ARG A 1 89 ? 1.315 13.034 -11.282 1.00 87.31 89 ARG A N 1
ATOM 702 C CA . ARG A 1 89 ? 1.468 12.378 -12.577 1.00 87.31 89 ARG A CA 1
ATOM 703 C C . ARG A 1 89 ? 2.887 11.819 -12.710 1.00 87.31 89 ARG A C 1
ATOM 705 O O . ARG A 1 89 ? 3.839 12.565 -12.499 1.00 87.31 89 ARG A O 1
ATOM 712 N N . GLY A 1 90 ? 3.029 10.544 -13.063 1.00 91.44 90 GLY A N 1
ATOM 713 C CA . GLY A 1 90 ? 4.342 9.927 -13.221 1.00 91.44 90 GLY A CA 1
ATOM 714 C C . GLY A 1 90 ? 4.352 8.404 -13.294 1.00 91.44 90 GLY A C 1
ATOM 715 O O . GLY A 1 90 ? 3.338 7.725 -13.137 1.00 91.44 90 GLY A O 1
ATOM 716 N N . LEU A 1 91 ? 5.546 7.878 -13.553 1.00 89.56 91 LEU A N 1
ATOM 717 C CA . LEU A 1 91 ? 5.873 6.462 -13.488 1.00 89.56 91 LEU A CA 1
ATOM 718 C C . LEU A 1 91 ? 6.435 6.142 -12.103 1.00 89.56 91 LEU A C 1
ATOM 720 O O . LEU A 1 91 ? 7.425 6.744 -11.671 1.00 89.56 91 LEU A O 1
ATOM 724 N N . TYR A 1 92 ? 5.835 5.159 -11.446 1.00 90.88 92 TYR A N 1
ATOM 725 C CA . TYR A 1 92 ? 6.177 4.741 -10.095 1.00 90.88 92 TYR A CA 1
ATOM 726 C C . TYR A 1 92 ? 6.660 3.294 -10.061 1.00 90.88 92 TYR A C 1
ATOM 728 O O . TYR A 1 92 ? 6.200 2.444 -10.824 1.00 90.88 92 TYR A O 1
ATOM 736 N N . LEU A 1 93 ? 7.587 3.023 -9.150 1.00 90.69 93 LEU A N 1
ATOM 737 C CA . LEU A 1 93 ? 8.031 1.685 -8.793 1.00 90.69 93 LEU A CA 1
ATOM 738 C C . LEU A 1 93 ? 7.444 1.335 -7.432 1.00 90.69 93 LEU A C 1
ATOM 740 O O . LEU A 1 93 ? 7.721 2.046 -6.471 1.00 90.69 93 LEU A O 1
ATOM 744 N N . CYS A 1 94 ? 6.661 0.266 -7.344 1.00 89.56 94 CYS A N 1
ATOM 745 C CA . CYS A 1 94 ? 5.999 -0.146 -6.110 1.00 89.56 94 CYS A CA 1
ATOM 746 C C . CYS A 1 94 ? 6.497 -1.511 -5.643 1.00 89.56 94 CYS A C 1
ATOM 748 O O . CYS A 1 94 ? 6.672 -2.426 -6.447 1.00 89.56 94 CYS A O 1
ATOM 750 N N . TYR A 1 95 ? 6.669 -1.665 -4.337 1.00 86.69 95 TYR A N 1
ATOM 751 C CA . TYR A 1 95 ? 7.040 -2.917 -3.699 1.00 86.69 95 TYR A CA 1
ATOM 752 C C . TYR A 1 95 ? 5.789 -3.658 -3.227 1.00 86.69 95 TYR A C 1
ATOM 754 O O . TYR A 1 95 ? 5.097 -3.201 -2.322 1.00 86.69 95 TYR A O 1
ATOM 762 N N . LEU A 1 96 ? 5.483 -4.802 -3.837 1.00 84.56 96 LEU A N 1
ATOM 763 C CA . LEU A 1 96 ? 4.370 -5.649 -3.425 1.00 84.56 96 LEU A CA 1
ATOM 764 C C . LEU A 1 96 ? 4.896 -6.816 -2.591 1.00 84.56 96 LEU A C 1
ATOM 766 O O . LEU A 1 96 ? 5.365 -7.816 -3.137 1.00 84.56 96 LEU A O 1
ATOM 770 N N . LYS A 1 97 ? 4.753 -6.707 -1.269 1.00 81.75 97 LYS A N 1
ATOM 771 C CA . LYS A 1 97 ? 4.966 -7.818 -0.341 1.00 81.75 97 LYS A CA 1
ATOM 772 C C . LYS A 1 97 ? 3.648 -8.234 0.289 1.00 81.75 97 LYS 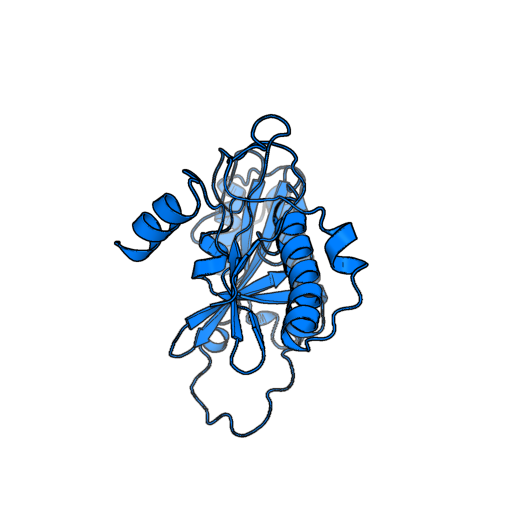A C 1
ATOM 774 O O . LYS A 1 97 ? 2.906 -7.423 0.844 1.00 81.75 97 LYS A O 1
ATOM 779 N N . LEU A 1 98 ? 3.366 -9.520 0.147 1.00 78.06 98 LEU A N 1
ATOM 780 C CA . LEU A 1 98 ? 2.197 -10.177 0.699 1.00 78.06 98 LEU A CA 1
ATOM 781 C C . LEU A 1 98 ? 2.672 -11.183 1.737 1.00 78.06 98 LEU A C 1
ATOM 783 O O . LEU A 1 98 ? 3.616 -11.927 1.486 1.00 78.06 98 LEU A O 1
ATOM 787 N N . HIS A 1 99 ? 1.977 -11.228 2.862 1.00 72.62 99 HIS A N 1
ATOM 788 C CA . HIS A 1 99 ? 2.122 -12.273 3.859 1.00 72.62 99 HIS A CA 1
ATOM 789 C C . HIS A 1 99 ? 0.873 -13.136 3.824 1.00 72.62 99 HIS A C 1
ATOM 791 O O . HIS A 1 99 ? -0.233 -12.669 4.113 1.00 72.62 99 HIS A O 1
ATOM 797 N N . SER A 1 100 ? 1.045 -14.401 3.461 1.00 73.12 100 SER A N 1
ATOM 798 C CA . SER A 1 100 ? -0.033 -15.378 3.539 1.00 73.12 100 SER A CA 1
ATOM 799 C C . SER A 1 100 ? 0.018 -16.116 4.876 1.00 73.12 100 SER A C 1
ATOM 801 O O . SER A 1 100 ? 0.992 -16.804 5.170 1.00 73.12 100 SER A O 1
ATOM 803 N N . SER A 1 101 ? -1.056 -16.015 5.662 1.00 68.56 101 SER A N 1
ATOM 804 C CA . SER A 1 101 ? -1.304 -16.845 6.850 1.00 68.56 101 SER A CA 1
ATOM 805 C C . SER A 1 101 ? -2.469 -17.813 6.597 1.00 68.56 101 SER A C 1
ATOM 807 O O . SER A 1 101 ? -3.169 -17.690 5.594 1.00 68.56 101 SER A O 1
ATOM 809 N N . LEU A 1 102 ? -2.714 -18.768 7.507 1.00 72.94 102 LEU A N 1
ATOM 810 C CA . LEU A 1 102 ? -3.804 -19.752 7.363 1.00 72.94 102 LEU A CA 1
ATOM 811 C C . LEU A 1 102 ? -5.191 -19.112 7.195 1.00 72.94 102 LEU A C 1
ATOM 813 O O . LEU A 1 102 ? -6.030 -19.657 6.484 1.00 72.94 102 LEU A O 1
ATOM 817 N N . ASN A 1 103 ? -5.428 -17.972 7.850 1.00 70.38 103 ASN A N 1
ATOM 818 C CA . ASN A 1 103 ? -6.759 -17.369 7.940 1.00 70.38 103 ASN A CA 1
ATOM 819 C C . ASN A 1 103 ? -6.883 -16.056 7.159 1.00 70.38 103 ASN A C 1
ATOM 821 O O . ASN A 1 103 ? -7.996 -15.567 6.977 1.00 70.38 103 ASN A O 1
ATOM 825 N N . GLN A 1 104 ? -5.768 -15.453 6.737 1.00 72.50 104 GLN A N 1
ATOM 826 C CA . GLN A 1 104 ? -5.777 -14.133 6.116 1.00 72.50 104 GLN A CA 1
ATOM 827 C C . GLN A 1 104 ? -4.513 -13.881 5.291 1.00 72.50 104 GLN A C 1
ATOM 829 O O . GLN A 1 104 ? -3.412 -14.263 5.692 1.00 72.50 104 GLN A O 1
ATOM 834 N N . ILE A 1 105 ? -4.671 -13.166 4.179 1.00 77.12 105 ILE A N 1
ATOM 835 C CA . ILE A 1 105 ? -3.563 -12.573 3.428 1.00 77.12 105 ILE A CA 1
ATOM 836 C C . ILE A 1 105 ? -3.464 -11.104 3.833 1.00 77.12 105 ILE A C 1
ATOM 838 O O . ILE A 1 105 ? -4.470 -10.390 3.811 1.00 77.12 105 ILE A O 1
ATOM 842 N N . THR A 1 106 ? -2.274 -10.651 4.210 1.00 78.88 106 THR A N 1
ATOM 843 C CA . THR A 1 106 ? -1.991 -9.242 4.508 1.00 78.88 106 THR A CA 1
ATOM 844 C C . THR A 1 106 ? -1.001 -8.664 3.511 1.00 78.88 106 THR A C 1
ATOM 846 O O . THR A 1 106 ? -0.125 -9.370 3.019 1.00 78.88 106 THR A O 1
ATOM 849 N N . VAL A 1 107 ? -1.132 -7.374 3.232 1.00 80.75 107 VAL A N 1
ATOM 850 C CA . VAL A 1 107 ? -0.254 -6.604 2.353 1.00 80.75 107 VAL A CA 1
ATOM 851 C C . VAL A 1 107 ? 0.465 -5.529 3.157 1.00 80.75 107 VAL A C 1
ATOM 853 O O . VAL A 1 107 ? -0.125 -4.931 4.060 1.00 80.75 107 VAL A O 1
ATOM 856 N N . VAL A 1 108 ? 1.737 -5.309 2.833 1.00 83.12 108 VAL A N 1
ATOM 857 C CA . VAL A 1 108 ? 2.549 -4.239 3.421 1.00 83.12 108 VAL A CA 1
ATOM 858 C C . VAL A 1 108 ? 2.209 -2.916 2.736 1.00 83.12 108 VAL A C 1
ATOM 860 O O . VAL A 1 108 ? 2.260 -2.816 1.510 1.00 83.12 108 VAL A O 1
ATOM 863 N N . VAL A 1 109 ? 1.870 -1.902 3.527 1.00 83.19 109 VAL A N 1
ATOM 864 C CA . VAL A 1 109 ? 1.514 -0.548 3.078 1.00 83.19 109 VAL A CA 1
ATOM 865 C C . VAL A 1 109 ? 2.253 0.492 3.924 1.00 83.19 109 VAL A C 1
ATOM 867 O O . VAL A 1 109 ? 2.523 0.227 5.091 1.00 83.19 109 VAL A O 1
ATOM 870 N N . PRO A 1 110 ? 2.590 1.680 3.401 1.00 83.62 110 PRO A N 1
ATOM 871 C CA . PRO A 1 110 ? 3.191 2.733 4.203 1.00 83.62 110 PRO A CA 1
ATOM 872 C C . PRO A 1 110 ? 2.147 3.374 5.131 1.00 83.62 110 PRO A C 1
ATOM 874 O O . PRO A 1 110 ? 1.004 3.610 4.736 1.00 83.62 110 PRO A O 1
ATOM 877 N N . ASP A 1 111 ? 2.556 3.741 6.341 1.00 80.12 111 ASP A N 1
ATOM 878 C CA . ASP A 1 111 ? 1.697 4.350 7.372 1.00 80.12 111 ASP A CA 1
ATOM 879 C C . ASP A 1 111 ? 1.072 5.659 6.891 1.00 80.12 111 ASP A C 1
ATOM 881 O O . ASP A 1 111 ? -0.071 5.996 7.198 1.00 80.12 111 ASP A O 1
ATOM 885 N N . ASN A 1 112 ? 1.845 6.386 6.090 1.00 78.50 112 ASN A N 1
ATOM 886 C CA . ASN A 1 112 ? 1.520 7.717 5.604 1.00 78.50 112 ASN A CA 1
ATOM 887 C C . ASN A 1 112 ? 0.560 7.674 4.408 1.00 78.50 112 ASN A C 1
ATOM 889 O O . ASN A 1 112 ? -0.017 8.708 4.071 1.00 78.50 112 ASN A O 1
ATOM 893 N N . LEU A 1 113 ? 0.443 6.521 3.736 1.00 80.44 113 LEU A N 1
ATOM 894 C CA . LEU A 1 113 ? -0.378 6.329 2.543 1.00 80.44 113 LEU A CA 1
ATOM 895 C C . LEU A 1 113 ? -0.834 4.865 2.426 1.00 80.44 113 LEU A C 1
ATOM 897 O O . LEU A 1 113 ? -0.370 4.134 1.552 1.00 80.44 113 LEU A O 1
ATOM 901 N N . PRO A 1 114 ? -1.775 4.422 3.272 1.00 78.62 114 PRO A N 1
ATOM 902 C CA . PRO A 1 114 ? -2.169 3.021 3.306 1.00 78.62 114 PRO A CA 1
ATOM 903 C C . PRO A 1 114 ? -2.972 2.584 2.072 1.00 78.62 114 PRO A C 1
ATOM 905 O O . PRO A 1 114 ? -3.221 1.398 1.919 1.00 78.62 114 PRO A O 1
ATOM 908 N N . SER A 1 115 ? -3.390 3.522 1.210 1.00 76.88 115 SER A N 1
ATOM 909 C CA . SER A 1 115 ? -4.074 3.261 -0.065 1.00 76.88 115 SER A CA 1
ATOM 910 C C . SER A 1 115 ? -3.130 2.899 -1.215 1.00 76.88 115 SER A C 1
ATOM 912 O O . SER A 1 115 ? -3.592 2.635 -2.324 1.00 76.88 115 SER A O 1
ATOM 914 N N . MET A 1 116 ? -1.818 2.890 -0.974 1.00 80.19 116 MET A N 1
ATOM 915 C CA . MET A 1 116 ? -0.801 2.514 -1.950 1.00 80.19 116 MET A CA 1
ATOM 916 C C . MET A 1 116 ? 0.190 1.533 -1.336 1.00 80.19 116 MET A C 1
ATOM 918 O O . MET A 1 116 ? 0.347 1.444 -0.125 1.00 80.19 116 MET A O 1
ATOM 922 N N . LEU A 1 117 ? 0.890 0.806 -2.197 1.00 85.12 117 LEU A N 1
ATOM 923 C CA . LEU A 1 117 ? 2.065 0.032 -1.810 1.00 85.12 117 LEU A CA 1
ATOM 924 C C . LEU A 1 117 ? 3.258 0.973 -1.573 1.00 85.12 117 LEU A C 1
ATOM 926 O O . LEU A 1 117 ? 3.269 2.060 -2.154 1.00 85.12 117 LEU A O 1
ATOM 930 N N . PRO A 1 118 ? 4.282 0.580 -0.794 1.00 87.31 118 PRO A N 1
ATOM 931 C CA . PRO A 1 118 ? 5.521 1.346 -0.692 1.00 87.31 118 PRO A CA 1
ATOM 932 C C . PRO A 1 118 ? 6.095 1.620 -2.084 1.00 87.31 118 PRO A C 1
ATOM 934 O O . PRO A 1 118 ? 6.230 0.697 -2.889 1.00 87.31 118 PRO A O 1
ATOM 937 N N . PHE A 1 119 ? 6.389 2.883 -2.393 1.00 89.81 119 PHE A N 1
ATOM 938 C CA . PHE A 1 119 ? 6.684 3.301 -3.761 1.00 89.81 119 PHE A CA 1
ATOM 939 C C . PHE A 1 119 ? 7.814 4.326 -3.855 1.00 89.81 119 PHE A C 1
ATOM 941 O O . PHE A 1 119 ? 8.053 5.102 -2.933 1.00 89.81 119 PHE A O 1
ATOM 948 N N . VAL A 1 120 ? 8.453 4.379 -5.025 1.00 91.38 120 VAL A N 1
ATOM 949 C CA . VAL A 1 120 ? 9.413 5.416 -5.426 1.00 91.38 120 VAL A CA 1
ATOM 950 C C . VAL A 1 120 ? 8.999 6.000 -6.776 1.00 91.38 120 VAL A C 1
ATOM 952 O O . VAL A 1 120 ? 8.593 5.286 -7.692 1.00 91.38 120 VAL A O 1
ATOM 955 N N . HIS A 1 121 ? 9.097 7.322 -6.908 1.00 91.94 121 HIS A N 1
ATOM 956 C CA . HIS A 1 121 ? 8.837 8.032 -8.160 1.00 91.94 121 HIS A CA 1
ATOM 957 C C . HIS A 1 121 ? 10.049 7.945 -9.099 1.00 91.94 121 HIS A C 1
ATOM 959 O O . HIS A 1 121 ? 11.146 8.355 -8.723 1.00 91.94 121 HIS A O 1
ATOM 965 N N . ILE A 1 122 ? 9.852 7.438 -10.321 1.00 91.19 122 ILE A N 1
ATOM 966 C CA . ILE A 1 122 ? 10.927 7.250 -11.310 1.00 91.19 122 ILE A CA 1
ATOM 967 C C . ILE A 1 122 ? 11.038 8.465 -12.240 1.00 91.19 122 ILE A C 1
ATOM 969 O O . ILE A 1 122 ? 12.130 8.994 -12.446 1.00 91.19 122 ILE A O 1
ATOM 973 N N . ARG A 1 123 ? 9.919 8.885 -12.850 1.00 91.25 123 ARG A N 1
ATOM 974 C CA . ARG A 1 123 ? 9.871 9.993 -13.823 1.00 91.25 123 ARG A CA 1
ATOM 975 C C . ARG A 1 123 ? 8.468 10.588 -13.944 1.00 91.25 123 ARG A C 1
ATOM 977 O O . ARG A 1 123 ? 7.489 9.870 -13.813 1.00 91.25 123 ARG A O 1
ATOM 984 N N . GLU A 1 124 ? 8.384 11.853 -14.349 1.00 88.69 124 GLU A N 1
ATOM 985 C CA . GLU A 1 124 ? 7.115 12.578 -14.562 1.00 88.69 124 GLU A CA 1
ATOM 986 C C . GLU A 1 124 ? 6.269 12.026 -15.727 1.00 88.69 124 GLU A C 1
ATOM 988 O O . GLU A 1 124 ? 5.062 12.237 -15.778 1.00 88.69 124 GLU A O 1
ATOM 993 N N . ASN A 1 125 ? 6.886 11.347 -16.707 1.00 88.56 125 ASN A N 1
ATOM 994 C CA . ASN A 1 125 ? 6.148 10.746 -17.820 1.00 88.56 125 ASN A CA 1
ATOM 995 C C . ASN A 1 125 ? 5.634 9.347 -17.426 1.00 88.56 125 ASN A C 1
ATOM 997 O O . ASN A 1 125 ? 6.465 8.434 -17.333 1.00 88.56 125 ASN A O 1
ATOM 1001 N N . PRO A 1 126 ? 4.311 9.149 -17.255 1.00 85.62 126 PRO A N 1
ATOM 1002 C CA . PRO A 1 126 ? 3.755 7.850 -16.880 1.00 85.62 126 PRO A CA 1
ATOM 1003 C C . PRO A 1 126 ? 3.938 6.808 -17.988 1.00 85.62 126 PRO A C 1
ATOM 1005 O O . PRO A 1 126 ? 4.233 5.649 -17.719 1.00 85.62 126 PRO A O 1
ATOM 1008 N N . HIS A 1 127 ? 3.871 7.222 -19.254 1.00 85.12 127 HIS A N 1
ATOM 1009 C CA . HIS A 1 127 ? 3.862 6.285 -20.370 1.00 85.12 127 HIS A CA 1
ATOM 1010 C C . HIS A 1 127 ? 5.189 5.553 -20.514 1.00 85.12 127 HIS A C 1
ATOM 1012 O O . HIS A 1 127 ? 6.236 6.181 -20.678 1.00 85.12 127 HIS A O 1
ATOM 1018 N N . VAL A 1 128 ? 5.130 4.224 -20.536 1.00 84.50 128 VAL A N 1
ATOM 1019 C CA . VAL A 1 128 ? 6.244 3.351 -20.913 1.00 84.50 128 VAL A CA 1
ATOM 1020 C C . VAL A 1 128 ? 5.999 2.853 -22.329 1.00 84.50 128 VAL A C 1
ATOM 1022 O O . VAL A 1 128 ? 4.960 2.270 -22.633 1.00 84.50 128 VAL A O 1
ATOM 1025 N N . THR A 1 129 ? 6.951 3.104 -23.221 1.00 84.44 129 THR A N 1
ATOM 1026 C CA . THR A 1 129 ? 6.839 2.668 -24.617 1.00 84.44 129 THR A CA 1
ATOM 1027 C C . THR A 1 129 ? 6.964 1.149 -24.731 1.00 84.44 129 THR A C 1
ATOM 1029 O O . THR A 1 129 ? 7.575 0.479 -23.892 1.00 84.44 129 THR A O 1
ATOM 1032 N N . ARG A 1 130 ? 6.406 0.574 -25.801 1.00 82.88 130 ARG A N 1
ATOM 1033 C CA . ARG A 1 130 ? 6.488 -0.872 -26.046 1.00 82.88 130 ARG A CA 1
ATOM 1034 C C . ARG A 1 130 ? 7.942 -1.329 -26.165 1.00 82.88 130 ARG A C 1
ATOM 1036 O O . ARG A 1 130 ? 8.279 -2.412 -25.691 1.00 82.88 130 ARG A O 1
ATOM 1043 N N . GLU A 1 131 ? 8.791 -0.514 -26.780 1.00 82.12 131 GLU A N 1
ATOM 1044 C CA . GLU A 1 131 ? 10.214 -0.781 -26.978 1.00 82.12 131 GLU A CA 1
ATOM 1045 C C . GLU A 1 131 ? 10.977 -0.778 -25.649 1.00 82.12 131 GLU A C 1
ATOM 1047 O O . GLU A 1 131 ? 11.816 -1.650 -25.424 1.00 82.12 131 GLU A O 1
ATOM 1052 N N . GLU A 1 132 ? 10.674 0.170 -24.757 1.00 84.19 132 GLU A N 1
ATOM 1053 C CA . GLU A 1 132 ? 11.202 0.216 -23.387 1.00 84.19 132 GLU A CA 1
ATOM 1054 C C . GLU A 1 132 ? 10.768 -1.017 -22.580 1.00 84.19 132 GLU A C 1
ATOM 1056 O O . GLU A 1 132 ? 11.597 -1.679 -21.955 1.00 84.19 132 GLU A O 1
ATOM 1061 N N . TRP A 1 133 ? 9.482 -1.375 -22.629 1.00 84.31 133 TRP A N 1
ATOM 1062 C CA . TRP A 1 133 ? 8.961 -2.509 -21.864 1.00 84.31 133 TRP A CA 1
ATOM 1063 C C . TRP A 1 133 ? 9.497 -3.850 -22.366 1.00 84.31 133 TRP A C 1
ATOM 1065 O O . TRP A 1 133 ? 9.908 -4.704 -21.580 1.00 84.31 133 TRP A O 1
ATOM 1075 N N . GLN A 1 134 ? 9.554 -4.045 -23.686 1.00 81.31 134 GLN A N 1
ATOM 1076 C CA . GLN A 1 134 ? 10.141 -5.249 -24.273 1.00 81.31 134 GLN A CA 1
ATOM 1077 C C . GLN A 1 134 ? 11.624 -5.386 -23.939 1.00 81.31 134 GLN A C 1
ATOM 1079 O O . GLN A 1 134 ? 12.091 -6.503 -23.726 1.00 81.31 134 GLN A O 1
ATOM 1084 N N . TRP A 1 135 ? 12.351 -4.273 -23.883 1.00 80.75 135 TRP A N 1
ATOM 1085 C CA . TRP A 1 135 ? 13.752 -4.261 -23.490 1.00 80.75 135 TRP A CA 1
ATOM 1086 C C . TRP A 1 135 ? 13.952 -4.759 -22.054 1.00 80.75 135 TRP A C 1
ATOM 1088 O O . TRP A 1 135 ? 14.750 -5.668 -21.831 1.00 80.75 135 TRP A O 1
ATOM 1098 N N . ILE A 1 136 ? 13.152 -4.259 -21.105 1.00 81.00 136 ILE A N 1
ATOM 1099 C CA . ILE A 1 136 ? 13.176 -4.711 -19.703 1.00 81.00 136 ILE A CA 1
ATOM 1100 C C . ILE A 1 136 ? 12.919 -6.224 -19.610 1.00 81.00 136 ILE A C 1
ATOM 1102 O O . ILE A 1 136 ? 13.651 -6.936 -18.920 1.00 81.00 136 ILE A O 1
ATOM 1106 N N . LYS A 1 137 ? 11.938 -6.745 -20.363 1.00 77.88 137 LYS A N 1
ATOM 1107 C CA . LYS A 1 137 ? 11.659 -8.193 -20.416 1.00 77.88 137 LYS A CA 1
ATOM 1108 C C . LYS A 1 137 ? 12.840 -9.001 -20.965 1.00 77.88 137 LYS A C 1
ATOM 1110 O O . LYS A 1 137 ? 13.107 -10.095 -20.479 1.00 77.88 137 LYS A O 1
ATOM 1115 N N . ARG A 1 138 ? 13.538 -8.486 -21.982 1.00 77.00 138 ARG A N 1
ATOM 1116 C CA . ARG A 1 138 ? 14.651 -9.185 -22.651 1.00 77.00 138 ARG A CA 1
ATOM 1117 C C . ARG A 1 138 ? 15.933 -9.214 -21.823 1.00 77.00 138 ARG A C 1
ATOM 1119 O O . ARG A 1 138 ? 16.606 -10.240 -21.850 1.00 77.00 138 ARG A O 1
ATOM 1126 N N . ILE A 1 139 ? 16.227 -8.161 -21.053 1.00 72.56 139 ILE A N 1
ATOM 1127 C CA . ILE A 1 139 ? 17.340 -8.172 -20.083 1.00 72.56 139 ILE A CA 1
ATOM 1128 C C . ILE A 1 139 ? 17.137 -9.298 -19.068 1.00 72.56 139 ILE A C 1
ATOM 1130 O O . ILE A 1 139 ? 18.062 -10.058 -18.794 1.00 72.56 139 ILE A O 1
ATOM 1134 N N . HIS A 1 140 ? 15.915 -9.450 -18.551 1.00 66.25 140 HIS A N 1
ATOM 1135 C CA . HIS A 1 140 ? 15.610 -10.517 -17.598 1.00 66.25 140 HIS A CA 1
ATOM 1136 C C . HIS A 1 140 ? 15.758 -11.924 -18.208 1.00 66.25 140 HIS A C 1
ATOM 1138 O O . HIS A 1 140 ? 16.078 -12.874 -17.503 1.00 66.25 140 HIS A O 1
ATOM 1144 N N . LEU A 1 141 ? 15.574 -12.047 -19.527 1.00 66.81 141 LEU A N 1
ATOM 1145 C CA . LEU A 1 141 ? 15.761 -13.279 -20.301 1.00 66.81 141 LEU A CA 1
ATOM 1146 C C . LEU A 1 141 ? 17.201 -13.464 -20.823 1.00 66.81 141 LEU A C 1
ATOM 1148 O O . LEU A 1 141 ? 17.427 -14.357 -21.639 1.00 66.81 141 LEU A O 1
ATOM 1152 N N . SER A 1 142 ? 18.153 -12.622 -20.397 1.00 63.25 142 SER A N 1
ATOM 1153 C CA . SER A 1 142 ? 19.568 -12.666 -20.805 1.00 63.25 142 SER A CA 1
ATOM 1154 C C . SER A 1 142 ? 19.778 -12.647 -22.328 1.00 63.25 142 SER A C 1
ATOM 1156 O O . SER A 1 142 ? 20.648 -13.337 -22.853 1.00 63.25 142 SER A O 1
ATOM 1158 N N . GLN A 1 143 ? 18.957 -11.885 -23.059 1.00 60.94 143 GLN A N 1
ATOM 1159 C CA . GLN A 1 143 ? 19.110 -11.726 -24.509 1.00 60.94 143 GLN A CA 1
ATOM 1160 C C . GLN A 1 143 ? 20.003 -10.519 -24.822 1.00 60.94 143 GLN A C 1
ATOM 1162 O O . GLN A 1 143 ? 19.595 -9.375 -24.618 1.00 60.94 143 GLN A O 1
ATOM 1167 N N . ASP A 1 144 ? 21.200 -10.784 -25.351 1.00 56.12 144 ASP A N 1
ATOM 1168 C CA . ASP A 1 144 ? 22.180 -9.767 -25.741 1.00 56.12 144 ASP A CA 1
ATOM 1169 C C . ASP A 1 144 ? 21.713 -8.983 -26.975 1.00 56.12 144 ASP A C 1
ATOM 1171 O O . ASP A 1 144 ? 21.797 -9.431 -28.120 1.00 56.12 144 ASP A O 1
ATOM 1175 N N . LEU A 1 145 ? 21.224 -7.772 -26.742 1.00 60.62 145 LEU A N 1
ATOM 1176 C CA . LEU A 1 145 ? 20.963 -6.771 -27.769 1.00 60.62 145 LEU A CA 1
ATOM 1177 C C . LEU A 1 145 ? 21.615 -5.455 -27.321 1.00 60.62 145 LEU A C 1
ATOM 1179 O O . LEU A 1 145 ? 21.858 -5.251 -26.139 1.00 60.62 145 LEU A O 1
ATOM 1183 N N . ALA A 1 146 ? 21.941 -4.554 -28.245 1.00 68.62 146 ALA A N 1
ATOM 1184 C CA . ALA A 1 146 ? 22.461 -3.243 -27.862 1.00 68.62 146 ALA A CA 1
ATOM 1185 C C . ALA A 1 146 ? 21.293 -2.342 -27.404 1.00 68.62 146 ALA A C 1
ATOM 1187 O O . ALA A 1 146 ? 20.358 -2.153 -28.190 1.00 68.62 146 ALA A O 1
ATOM 1188 N N . PRO A 1 147 ? 21.305 -1.792 -26.172 1.00 72.12 147 PRO A N 1
ATOM 1189 C CA . PRO A 1 147 ? 20.276 -0.856 -25.731 1.00 72.12 147 PRO A CA 1
ATOM 1190 C C . PRO A 1 147 ? 20.329 0.438 -26.546 1.00 72.12 147 PRO A C 1
ATOM 1192 O O . PRO A 1 147 ? 21.402 0.957 -26.845 1.00 72.12 147 PRO A O 1
ATOM 1195 N N . SER A 1 148 ? 19.163 1.012 -26.833 1.00 78.50 148 SER A N 1
ATOM 1196 C CA . SER A 1 148 ? 19.064 2.428 -27.200 1.00 78.50 148 SER A CA 1
ATOM 1197 C C . SER A 1 148 ? 19.351 3.317 -25.981 1.00 78.50 148 SER A C 1
ATOM 1199 O O . SER A 1 148 ? 19.047 2.929 -24.853 1.00 78.50 148 SER A O 1
ATOM 1201 N N . ASP A 1 149 ? 19.834 4.545 -26.188 1.00 81.88 149 ASP A N 1
ATOM 1202 C CA . ASP A 1 149 ? 20.090 5.519 -25.110 1.00 81.88 149 ASP A CA 1
ATOM 1203 C C . ASP A 1 149 ? 18.874 5.741 -24.191 1.00 81.88 149 ASP A C 1
ATOM 1205 O O . ASP A 1 149 ? 19.003 5.913 -22.981 1.00 81.88 149 ASP A O 1
ATOM 1209 N N . LYS A 1 150 ? 17.655 5.692 -24.746 1.00 80.81 150 LYS A N 1
ATOM 1210 C CA . LYS A 1 150 ? 16.416 5.821 -23.957 1.00 80.81 150 LYS A CA 1
ATOM 1211 C C . LYS A 1 150 ? 16.151 4.592 -23.081 1.00 80.81 150 LYS A C 1
ATOM 1213 O O . LYS A 1 150 ? 15.654 4.721 -21.965 1.00 80.81 150 LYS A O 1
ATOM 1218 N N . GLN A 1 151 ? 16.501 3.406 -23.576 1.00 83.19 151 GLN A N 1
ATOM 1219 C CA . GLN A 1 151 ? 16.330 2.134 -22.873 1.00 83.19 151 GLN A CA 1
ATOM 1220 C C . GLN A 1 151 ? 17.351 1.975 -21.743 1.00 83.19 151 GLN A C 1
ATOM 1222 O O . GLN A 1 151 ? 16.990 1.514 -20.660 1.00 83.19 151 GLN A O 1
ATOM 1227 N N . SER A 1 152 ? 18.603 2.389 -21.966 1.00 82.88 152 SER A N 1
ATOM 1228 C CA . SER A 1 152 ? 19.636 2.392 -20.925 1.00 82.88 152 SER A CA 1
ATOM 1229 C C . SER A 1 152 ? 19.312 3.396 -19.819 1.00 82.88 152 SER A C 1
ATOM 1231 O O . SER A 1 152 ? 19.441 3.057 -18.642 1.00 82.88 152 SER A O 1
ATOM 1233 N N . LEU A 1 153 ? 18.804 4.582 -20.176 1.00 86.88 153 LEU A N 1
ATOM 1234 C CA . LEU A 1 153 ? 18.361 5.584 -19.208 1.00 86.88 153 LEU A CA 1
ATOM 1235 C C . LEU A 1 153 ? 17.218 5.060 -18.331 1.00 86.88 153 LEU A C 1
ATOM 1237 O O . LEU A 1 153 ? 17.293 5.167 -17.109 1.00 86.88 153 LEU A O 1
ATOM 1241 N N . LEU A 1 154 ? 16.183 4.459 -18.932 1.00 86.50 154 LEU A N 1
ATOM 1242 C CA . LEU A 1 154 ? 15.074 3.881 -18.170 1.00 86.50 154 LEU A CA 1
ATOM 1243 C C . LEU A 1 154 ? 15.545 2.732 -17.274 1.00 86.50 154 LEU A C 1
ATOM 1245 O O . LEU A 1 154 ? 15.165 2.676 -16.109 1.00 86.50 154 LEU A O 1
ATOM 1249 N N . HIS A 1 155 ? 16.387 1.837 -17.792 1.00 86.12 155 HIS A N 1
ATOM 1250 C CA . HIS A 1 155 ? 16.936 0.735 -17.006 1.00 86.12 155 HIS A CA 1
ATOM 1251 C C . HIS A 1 155 ? 17.744 1.247 -15.806 1.00 86.12 155 HIS A C 1
ATOM 1253 O O . HIS A 1 155 ? 17.539 0.789 -14.684 1.00 86.12 155 HIS A O 1
ATOM 1259 N N . SER A 1 156 ? 18.602 2.249 -16.020 1.00 87.56 156 SER A N 1
ATOM 1260 C CA . SER A 1 156 ? 19.353 2.896 -14.943 1.00 87.56 156 SER A CA 1
ATOM 1261 C C . SER A 1 156 ? 18.426 3.558 -13.922 1.00 87.56 156 SER A C 1
ATOM 1263 O O . SER A 1 156 ? 18.681 3.454 -12.725 1.00 87.56 156 SER A O 1
ATOM 1265 N N . ALA A 1 157 ? 17.351 4.213 -14.369 1.00 89.88 157 ALA A N 1
ATOM 1266 C CA . ALA A 1 157 ? 16.379 4.856 -13.489 1.00 89.88 157 ALA A CA 1
ATOM 1267 C C . ALA A 1 157 ? 15.593 3.834 -12.651 1.00 89.88 157 ALA A C 1
ATOM 1269 O O . ALA A 1 157 ? 15.437 4.029 -11.450 1.00 89.88 157 ALA A O 1
ATOM 1270 N N . ILE A 1 158 ? 15.156 2.720 -13.250 1.00 89.44 158 ILE A N 1
ATOM 1271 C CA . ILE A 1 158 ? 14.479 1.626 -12.535 1.00 89.44 158 ILE A CA 1
ATOM 1272 C C . ILE A 1 158 ? 15.436 0.973 -11.541 1.00 89.44 158 ILE A C 1
ATOM 1274 O O . ILE A 1 158 ? 15.054 0.743 -10.398 1.00 89.44 158 ILE A O 1
ATOM 1278 N N . SER A 1 159 ? 16.682 0.705 -11.940 1.00 88.56 159 SER A N 1
ATOM 1279 C CA . SER A 1 159 ? 17.690 0.132 -11.046 1.00 88.56 159 SER A CA 1
ATOM 1280 C C . SER A 1 159 ? 17.960 1.054 -9.857 1.00 88.56 159 SER A C 1
ATOM 1282 O O . SER A 1 159 ? 17.975 0.585 -8.724 1.00 88.56 159 SER A O 1
ATOM 1284 N N . ALA A 1 160 ? 18.131 2.358 -10.091 1.00 90.75 160 ALA A N 1
ATOM 1285 C CA . ALA A 1 160 ? 18.318 3.336 -9.022 1.00 90.75 160 ALA A CA 1
ATOM 1286 C C . ALA A 1 160 ? 17.094 3.398 -8.097 1.00 90.75 160 ALA A C 1
ATOM 1288 O O . ALA A 1 160 ? 17.245 3.268 -6.887 1.00 90.75 160 ALA A O 1
ATOM 1289 N N . ALA A 1 161 ? 15.886 3.496 -8.661 1.00 91.31 161 ALA A N 1
ATOM 1290 C CA . ALA A 1 161 ? 14.643 3.509 -7.894 1.00 91.31 161 ALA A CA 1
ATOM 1291 C C . ALA A 1 161 ? 14.436 2.216 -7.092 1.00 91.31 161 ALA A C 1
ATOM 1293 O O . ALA A 1 161 ? 13.939 2.270 -5.973 1.00 91.31 161 ALA A O 1
ATOM 1294 N N . THR A 1 162 ? 14.855 1.067 -7.631 1.00 89.44 162 THR A N 1
ATOM 1295 C CA . THR A 1 162 ? 14.818 -0.223 -6.930 1.00 89.44 162 THR A CA 1
ATOM 1296 C C . THR A 1 162 ? 15.734 -0.189 -5.717 1.00 89.44 162 THR A C 1
ATOM 1298 O O . THR A 1 1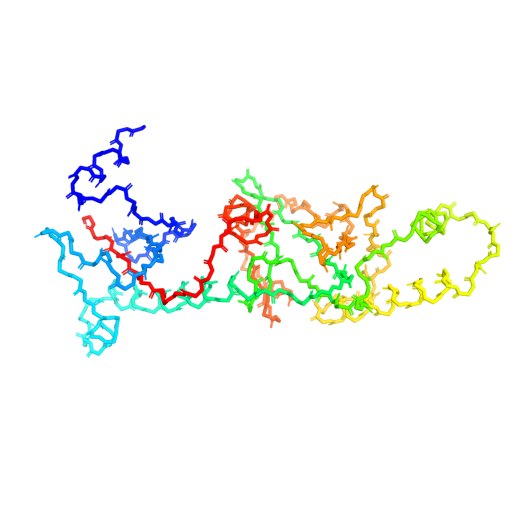62 ? 15.299 -0.512 -4.621 1.00 89.44 162 THR A O 1
ATOM 1301 N N . GLN A 1 163 ? 16.986 0.242 -5.889 1.00 88.94 163 GLN A N 1
ATOM 1302 C CA . GLN A 1 163 ? 17.938 0.331 -4.780 1.00 88.94 163 GLN A CA 1
ATOM 1303 C C . GLN A 1 163 ? 17.461 1.313 -3.705 1.00 88.94 163 GLN A C 1
ATOM 1305 O O . GLN A 1 163 ? 17.526 0.987 -2.526 1.00 88.94 163 GLN A O 1
ATOM 1310 N N . THR A 1 164 ? 16.923 2.472 -4.098 1.00 90.19 164 THR A N 1
ATOM 1311 C CA . THR A 1 164 ? 16.320 3.430 -3.159 1.00 90.19 164 THR A CA 1
ATOM 1312 C C . THR A 1 164 ? 15.152 2.808 -2.400 1.00 90.19 164 THR A C 1
ATOM 1314 O O . THR A 1 164 ? 15.142 2.848 -1.178 1.00 90.19 164 THR A O 1
ATOM 1317 N N . LEU A 1 165 ? 14.212 2.167 -3.101 1.00 88.62 165 LEU A N 1
ATOM 1318 C CA . LEU A 1 165 ? 13.035 1.558 -2.479 1.00 88.62 165 LEU A CA 1
ATOM 1319 C C . LEU A 1 165 ? 13.417 0.447 -1.492 1.00 88.62 165 LEU A C 1
ATOM 1321 O O . LEU A 1 165 ? 12.890 0.401 -0.386 1.00 88.62 165 LEU A O 1
ATOM 1325 N N . LEU A 1 166 ? 14.350 -0.432 -1.868 1.00 86.31 166 LEU A N 1
ATOM 1326 C CA . LEU A 1 166 ? 14.802 -1.524 -1.002 1.00 86.31 166 LEU A CA 1
ATOM 1327 C C . LEU A 1 166 ? 15.605 -1.003 0.201 1.00 86.31 166 LEU A C 1
ATOM 1329 O O . LEU A 1 166 ? 15.455 -1.525 1.303 1.00 86.31 166 LEU A O 1
ATOM 1333 N N . HIS A 1 167 ? 16.405 0.051 0.015 1.00 87.00 167 HIS A N 1
ATOM 1334 C CA . HIS A 1 167 ? 17.115 0.724 1.102 1.00 87.00 167 HIS A CA 1
ATOM 1335 C C . HIS A 1 167 ? 16.151 1.397 2.092 1.00 87.00 167 HIS A C 1
ATOM 1337 O O . HIS A 1 167 ? 16.324 1.283 3.309 1.00 87.00 167 HIS A O 1
ATOM 1343 N N . ASP A 1 168 ? 15.118 2.075 1.588 1.00 85.31 168 ASP A N 1
ATOM 1344 C CA . ASP A 1 168 ? 14.098 2.724 2.417 1.00 85.31 168 ASP A CA 1
ATOM 1345 C C . ASP A 1 168 ? 13.330 1.687 3.257 1.00 85.31 168 ASP A C 1
ATOM 1347 O O . ASP A 1 168 ? 13.048 1.932 4.433 1.00 85.31 168 ASP A O 1
ATOM 1351 N N . LEU A 1 169 ? 13.105 0.494 2.694 1.00 82.62 169 LEU A N 1
ATOM 1352 C CA . LEU A 1 169 ? 12.486 -0.659 3.359 1.00 82.62 169 LEU A CA 1
ATOM 1353 C C . LEU A 1 169 ? 13.430 -1.468 4.274 1.00 82.62 169 LEU A C 1
ATOM 1355 O O . LEU A 1 169 ? 12.970 -2.408 4.914 1.00 82.62 169 LEU A O 1
ATOM 1359 N N . ASP A 1 170 ? 14.715 -1.106 4.378 1.00 80.81 170 ASP A N 1
ATOM 1360 C CA . ASP A 1 170 ? 15.743 -1.839 5.149 1.00 80.81 170 ASP A CA 1
ATOM 1361 C C . ASP A 1 170 ? 15.976 -3.287 4.726 1.00 80.81 170 ASP A C 1
ATOM 1363 O O . ASP A 1 170 ? 16.272 -4.163 5.544 1.00 80.81 170 ASP A O 1
ATOM 1367 N N . ILE A 1 171 ? 15.798 -3.570 3.444 1.00 81.38 171 ILE A N 1
ATOM 1368 C CA . ILE A 1 171 ? 16.014 -4.919 2.949 1.00 81.38 171 ILE A CA 1
ATOM 1369 C C . ILE A 1 171 ? 17.518 -5.170 2.905 1.00 81.38 171 ILE A C 1
ATOM 1371 O O . ILE A 1 171 ? 18.270 -4.404 2.299 1.00 81.38 171 ILE A O 1
ATOM 1375 N N . ASP A 1 172 ? 17.942 -6.261 3.544 1.00 77.88 172 ASP A N 1
ATOM 1376 C CA . ASP A 1 172 ? 19.343 -6.662 3.575 1.00 77.88 172 ASP A CA 1
ATOM 1377 C C . ASP A 1 172 ? 19.896 -6.757 2.146 1.00 77.88 172 ASP A C 1
ATOM 1379 O O . ASP A 1 172 ? 19.253 -7.308 1.243 1.00 77.88 172 ASP A O 1
ATOM 1383 N N . SER A 1 173 ? 21.104 -6.231 1.946 1.00 76.81 173 SER A N 1
ATOM 1384 C CA . SER A 1 173 ? 21.789 -6.228 0.651 1.00 76.81 173 SER A CA 1
ATOM 1385 C C . SER A 1 173 ? 21.942 -7.641 0.079 1.00 76.81 173 SER A C 1
ATOM 1387 O O . SER A 1 173 ? 21.938 -7.808 -1.140 1.00 76.81 173 SER A O 1
ATOM 1389 N N . ASP A 1 174 ? 21.982 -8.660 0.940 1.00 76.75 174 ASP A N 1
ATOM 1390 C CA . ASP A 1 174 ? 22.035 -10.073 0.551 1.00 76.75 174 ASP A CA 1
ATOM 1391 C C . ASP A 1 174 ? 20.704 -10.597 -0.034 1.00 76.75 174 ASP A C 1
ATOM 1393 O O . ASP A 1 174 ? 20.686 -11.519 -0.860 1.00 76.75 174 ASP A O 1
ATOM 1397 N N . LEU A 1 175 ? 19.572 -9.995 0.346 1.00 76.75 175 LEU A N 1
ATOM 1398 C CA . LEU A 1 175 ? 18.231 -10.350 -0.134 1.00 76.75 175 LEU A CA 1
ATOM 1399 C C . LEU A 1 175 ? 17.833 -9.572 -1.395 1.00 76.75 175 LEU A C 1
ATOM 1401 O O . LEU A 1 175 ? 17.000 -10.048 -2.176 1.00 76.75 175 LEU A O 1
ATOM 1405 N N . VAL A 1 176 ? 18.464 -8.421 -1.651 1.00 76.62 176 VAL A N 1
ATOM 1406 C CA . VAL A 1 176 ? 18.240 -7.569 -2.833 1.00 76.62 176 VAL A CA 1
ATOM 1407 C C . VAL A 1 176 ? 18.257 -8.355 -4.158 1.00 76.62 176 VAL A C 1
ATOM 1409 O O . VAL A 1 176 ? 17.296 -8.205 -4.915 1.00 76.62 176 VAL A O 1
ATOM 1412 N N . PRO A 1 177 ? 19.223 -9.258 -4.445 1.00 75.94 177 PRO A N 1
ATOM 1413 C CA . PRO A 1 177 ? 19.253 -10.020 -5.703 1.00 75.94 177 PRO A CA 1
ATOM 1414 C C . PRO A 1 177 ? 18.072 -10.982 -5.887 1.00 75.94 177 PRO A C 1
ATOM 1416 O O . PRO A 1 177 ? 17.836 -11.473 -6.987 1.00 75.94 177 PRO A O 1
ATOM 1419 N N . GLY A 1 178 ? 17.338 -11.274 -4.813 1.00 77.12 178 GLY A N 1
ATOM 1420 C CA . GLY A 1 178 ? 16.129 -12.090 -4.842 1.00 77.12 178 GLY A CA 1
ATOM 1421 C C . GLY A 1 178 ? 14.899 -11.415 -5.424 1.00 77.12 178 GLY A C 1
ATOM 1422 O O . GLY A 1 178 ? 13.922 -12.085 -5.760 1.00 77.12 178 GLY A O 1
ATOM 1423 N N . HIS A 1 179 ? 14.924 -10.090 -5.494 1.00 82.88 179 HIS A N 1
ATOM 1424 C CA . HIS A 1 179 ? 13.775 -9.305 -5.893 1.00 82.88 179 HIS A CA 1
ATOM 1425 C C . HIS A 1 179 ? 13.583 -9.372 -7.401 1.00 82.88 179 HIS A C 1
ATOM 1427 O O . HIS A 1 179 ? 14.524 -9.243 -8.186 1.00 82.88 179 HIS A O 1
ATOM 1433 N N . ARG A 1 180 ? 12.333 -9.574 -7.812 1.00 84.88 180 ARG A N 1
ATOM 1434 C CA . ARG A 1 180 ? 11.956 -9.731 -9.216 1.00 84.88 180 ARG A CA 1
ATOM 1435 C C . ARG A 1 180 ? 11.021 -8.617 -9.644 1.00 84.88 180 ARG A C 1
ATOM 1437 O O . ARG A 1 180 ? 10.077 -8.266 -8.940 1.00 84.88 180 ARG A O 1
ATOM 1444 N N . LEU A 1 181 ? 11.269 -8.094 -10.835 1.00 84.50 181 LEU A N 1
ATOM 1445 C CA . LEU A 1 181 ? 10.385 -7.130 -11.470 1.00 84.50 181 LEU A CA 1
ATOM 1446 C C . LEU A 1 181 ? 9.191 -7.868 -12.084 1.00 84.50 181 LEU A C 1
ATOM 1448 O O . LEU A 1 181 ? 9.354 -8.863 -12.796 1.00 84.50 181 LEU A O 1
ATOM 1452 N N . TYR A 1 182 ? 7.983 -7.388 -11.812 1.00 82.81 182 TYR A N 1
ATOM 1453 C CA . TYR A 1 182 ? 6.770 -7.941 -12.396 1.00 82.81 182 TYR A CA 1
ATOM 1454 C C . TYR A 1 182 ? 6.707 -7.592 -13.882 1.00 82.81 182 TYR A C 1
ATOM 1456 O O . TYR A 1 182 ? 6.434 -6.462 -14.274 1.00 82.81 182 TYR A O 1
ATOM 1464 N N . HIS A 1 183 ? 6.988 -8.579 -14.725 1.00 76.31 183 HIS A N 1
ATOM 1465 C CA . HIS A 1 183 ? 7.152 -8.389 -16.163 1.00 76.31 183 HIS A CA 1
ATOM 1466 C C . HIS A 1 183 ? 5.888 -8.721 -16.975 1.00 76.31 183 HIS A C 1
ATOM 1468 O O . HIS A 1 183 ? 5.954 -8.785 -18.206 1.00 76.31 183 HIS A O 1
ATOM 1474 N N . ALA A 1 184 ? 4.752 -9.034 -16.344 1.00 73.81 184 ALA A N 1
ATOM 1475 C CA . ALA A 1 184 ? 3.541 -9.373 -17.092 1.00 73.81 184 ALA A CA 1
ATOM 1476 C C . ALA A 1 184 ? 2.932 -8.103 -17.702 1.00 73.81 184 ALA A C 1
ATOM 1478 O O . ALA A 1 184 ? 2.880 -7.978 -18.931 1.00 73.81 184 ALA A O 1
ATOM 1479 N N . GLU A 1 185 ? 2.608 -7.131 -16.850 1.00 77.50 185 GLU A N 1
ATOM 1480 C CA . GLU A 1 185 ? 1.849 -5.932 -17.198 1.00 77.50 185 GLU A CA 1
ATOM 1481 C C . GLU A 1 185 ? 2.300 -4.718 -16.371 1.00 77.50 185 GLU A C 1
ATOM 1483 O O . GLU A 1 185 ? 2.883 -4.871 -15.297 1.00 77.50 185 GLU A O 1
ATOM 1488 N N . ILE A 1 186 ? 2.051 -3.521 -16.906 1.00 80.56 186 ILE A N 1
ATOM 1489 C CA . ILE A 1 186 ? 2.223 -2.242 -16.212 1.00 80.56 186 ILE A CA 1
ATOM 1490 C C . ILE A 1 186 ? 0.851 -1.843 -15.682 1.00 80.56 186 ILE A C 1
ATOM 1492 O O . ILE A 1 186 ? -0.116 -1.833 -16.437 1.00 80.56 186 ILE A O 1
ATOM 1496 N N . ILE A 1 187 ? 0.762 -1.529 -14.394 1.00 82.00 187 ILE A N 1
ATOM 1497 C CA . ILE A 1 187 ? -0.513 -1.211 -13.754 1.00 82.00 187 ILE A CA 1
ATOM 1498 C C . ILE A 1 187 ? -0.800 0.274 -13.959 1.00 82.00 187 ILE A C 1
ATOM 1500 O O . ILE A 1 187 ? -0.017 1.120 -13.537 1.00 82.00 187 ILE A O 1
ATOM 1504 N N . GLU A 1 188 ? -1.925 0.595 -14.588 1.00 79.75 188 GLU A N 1
ATOM 1505 C CA . GLU A 1 188 ? -2.335 1.972 -14.873 1.00 79.75 188 GLU A CA 1
ATOM 1506 C C . GLU A 1 188 ? -3.657 2.271 -14.153 1.00 79.75 188 GLU A C 1
ATOM 1508 O O . GLU A 1 188 ? -4.730 2.059 -14.720 1.00 79.75 188 GLU A O 1
ATOM 1513 N N . PRO A 1 189 ? -3.621 2.723 -12.882 1.00 71.75 189 PRO A N 1
ATOM 1514 C CA . PRO A 1 189 ? -4.843 3.050 -12.145 1.00 71.75 189 PRO A CA 1
ATOM 1515 C C . PRO A 1 189 ? -5.591 4.245 -12.757 1.00 71.75 189 PRO A C 1
ATOM 1517 O O . PRO A 1 189 ? -6.808 4.355 -12.613 1.00 71.75 189 PRO A O 1
ATOM 1520 N N . ASN A 1 190 ? -4.879 5.159 -13.425 1.00 76.12 190 ASN A N 1
ATOM 1521 C CA . ASN A 1 190 ? -5.444 6.295 -14.152 1.00 76.12 190 ASN A CA 1
ATOM 1522 C C . ASN A 1 190 ? -4.506 6.731 -15.297 1.00 76.12 190 ASN A C 1
ATOM 1524 O O . ASN A 1 190 ? -3.401 6.220 -15.433 1.00 76.12 190 ASN A O 1
ATOM 1528 N N . SER A 1 191 ? -4.928 7.698 -16.119 1.00 78.00 191 SER A N 1
ATOM 1529 C CA . SER A 1 191 ? -4.139 8.189 -17.265 1.00 78.00 191 SER A CA 1
ATOM 1530 C C . SER A 1 191 ? -2.864 8.954 -16.894 1.00 78.00 191 SER A C 1
ATOM 1532 O O . SER A 1 191 ? -2.019 9.204 -17.754 1.00 78.00 191 SER A O 1
ATOM 1534 N N . ASP A 1 192 ? -2.743 9.369 -15.636 1.00 82.56 192 ASP A N 1
ATOM 1535 C CA . ASP A 1 192 ? -1.629 10.163 -15.131 1.00 82.56 192 ASP A CA 1
ATOM 1536 C C . ASP A 1 192 ? -0.590 9.310 -14.393 1.00 82.56 192 ASP A C 1
ATOM 1538 O O . ASP A 1 192 ? 0.522 9.771 -14.147 1.00 82.56 192 ASP A O 1
ATOM 1542 N N . ILE A 1 193 ? -0.911 8.067 -14.050 1.00 85.38 193 ILE A N 1
ATOM 1543 C CA . ILE A 1 193 ? -0.091 7.227 -13.186 1.00 85.38 193 ILE A CA 1
ATOM 1544 C C . ILE A 1 193 ? 0.085 5.868 -13.841 1.00 85.38 193 ILE A C 1
ATOM 1546 O O . ILE A 1 193 ? -0.886 5.162 -14.101 1.00 85.38 193 ILE A O 1
ATOM 1550 N N . SER A 1 194 ? 1.341 5.471 -14.001 1.00 86.00 194 SER A N 1
ATOM 1551 C CA . SER A 1 194 ? 1.707 4.108 -14.376 1.00 86.00 194 SER A CA 1
ATOM 1552 C C . SER A 1 194 ? 2.613 3.523 -13.300 1.00 86.00 194 SER A C 1
ATOM 1554 O O . SER A 1 194 ? 3.459 4.218 -12.731 1.00 86.00 194 SER A O 1
ATOM 1556 N N . ILE A 1 195 ? 2.434 2.243 -13.001 1.00 86.50 195 ILE A N 1
ATOM 1557 C CA . ILE A 1 195 ? 3.078 1.556 -11.885 1.00 86.50 195 ILE A CA 1
ATOM 1558 C C . ILE A 1 195 ? 3.762 0.289 -12.390 1.00 86.50 195 ILE A C 1
ATOM 1560 O O . ILE A 1 195 ? 3.159 -0.551 -13.062 1.00 86.50 195 ILE A O 1
ATOM 1564 N N . ILE A 1 196 ? 5.023 0.129 -12.004 1.00 87.69 196 ILE A N 1
ATOM 1565 C CA . ILE A 1 196 ? 5.796 -1.102 -12.159 1.00 87.69 196 ILE A CA 1
ATOM 1566 C C . ILE A 1 196 ? 5.918 -1.750 -10.782 1.00 87.69 196 ILE A C 1
ATOM 1568 O O . ILE A 1 196 ? 6.290 -1.083 -9.818 1.00 87.69 196 ILE A O 1
ATOM 1572 N N . LEU A 1 197 ? 5.624 -3.047 -10.683 1.00 87.81 197 LEU A N 1
ATOM 1573 C CA . LEU A 1 197 ? 5.745 -3.777 -9.422 1.00 87.81 197 LEU A CA 1
ATOM 1574 C C . LEU A 1 197 ? 7.099 -4.475 -9.286 1.00 87.81 197 LEU A C 1
ATOM 1576 O O . LEU A 1 197 ? 7.616 -5.068 -10.236 1.00 87.81 197 LEU A O 1
ATOM 1580 N N . ILE A 1 198 ? 7.615 -4.474 -8.063 1.00 87.00 198 ILE A N 1
ATOM 1581 C CA . ILE A 1 198 ? 8.694 -5.331 -7.584 1.00 87.00 198 ILE A CA 1
ATOM 1582 C C . ILE A 1 198 ? 8.116 -6.287 -6.557 1.00 87.00 198 ILE A C 1
ATOM 1584 O O . ILE A 1 198 ? 7.337 -5.894 -5.692 1.00 87.00 198 ILE A O 1
ATOM 1588 N N . LEU A 1 199 ? 8.511 -7.547 -6.667 1.00 84.31 199 LEU A N 1
ATOM 1589 C CA . LEU A 1 199 ? 8.081 -8.623 -5.792 1.00 84.31 199 LEU A CA 1
ATOM 1590 C C . LEU A 1 199 ? 9.305 -9.197 -5.065 1.00 84.31 199 LEU A C 1
ATOM 1592 O O . LEU A 1 199 ? 10.363 -9.338 -5.695 1.00 84.31 199 LEU A O 1
ATOM 1596 N N . PRO A 1 200 ? 9.174 -9.588 -3.788 1.00 82.31 200 PRO A N 1
ATOM 1597 C CA . PRO A 1 200 ? 10.172 -10.411 -3.119 1.00 82.31 200 PRO A CA 1
ATOM 1598 C C . PRO A 1 200 ? 10.259 -11.804 -3.758 1.00 82.31 200 PRO A C 1
ATOM 1600 O O . PRO A 1 200 ? 9.507 -12.155 -4.691 1.00 82.31 200 PRO A O 1
ATOM 1603 N N . ARG A 1 201 ? 11.191 -12.621 -3.256 1.00 77.19 201 ARG A N 1
ATOM 1604 C CA . ARG A 1 201 ? 11.302 -14.018 -3.681 1.00 77.19 201 ARG A CA 1
ATOM 1605 C C . ARG A 1 201 ? 9.991 -14.738 -3.373 1.00 77.19 201 ARG A C 1
ATOM 1607 O O . ARG A 1 201 ? 9.298 -14.422 -2.413 1.00 77.19 201 ARG A O 1
ATOM 1614 N N . ALA A 1 202 ? 9.636 -15.726 -4.192 1.00 70.19 202 ALA A N 1
ATOM 1615 C CA . ALA A 1 202 ? 8.391 -16.474 -3.994 1.00 70.19 202 ALA A CA 1
ATOM 1616 C C . ALA A 1 202 ? 8.343 -17.208 -2.637 1.00 70.19 202 ALA A C 1
ATOM 1618 O O . ALA A 1 202 ? 7.258 -17.429 -2.107 1.00 70.19 202 ALA A O 1
ATOM 1619 N N . GLU A 1 203 ? 9.509 -17.553 -2.086 1.00 67.25 203 GLU A N 1
ATOM 1620 C CA . GLU A 1 203 ? 9.672 -18.185 -0.772 1.00 67.25 203 GLU A CA 1
ATOM 1621 C C . GLU A 1 203 ? 9.313 -17.259 0.403 1.00 67.25 203 GLU A C 1
ATOM 1623 O O . GLU A 1 203 ? 8.791 -17.741 1.402 1.00 67.25 203 GLU A O 1
ATOM 1628 N N . ASP A 1 204 ? 9.459 -15.940 0.246 1.00 66.44 204 ASP A N 1
ATOM 1629 C CA . ASP A 1 204 ? 9.206 -14.955 1.312 1.00 66.44 204 ASP A CA 1
ATOM 1630 C C . ASP A 1 204 ? 7.718 -14.571 1.444 1.00 66.44 204 ASP A C 1
ATOM 1632 O O . ASP A 1 204 ? 7.318 -13.887 2.382 1.00 66.44 204 ASP A O 1
ATOM 1636 N N . VAL A 1 205 ? 6.876 -15.001 0.496 1.00 60.91 205 VAL A N 1
ATOM 1637 C CA . VAL A 1 205 ? 5.442 -14.650 0.425 1.00 60.91 205 VAL A CA 1
ATOM 1638 C C . VAL A 1 205 ? 4.574 -15.583 1.285 1.00 60.91 205 VAL A C 1
ATOM 1640 O O . VAL A 1 205 ? 3.471 -15.228 1.714 1.00 60.91 205 VAL A O 1
ATOM 1643 N N . CYS A 1 206 ? 5.060 -16.799 1.545 1.00 53.97 206 CYS A N 1
ATOM 1644 C CA . CYS A 1 206 ? 4.352 -17.816 2.316 1.00 53.97 206 CYS A CA 1
ATOM 1645 C C . CYS A 1 206 ? 5.072 -18.050 3.642 1.00 53.97 206 CYS A C 1
ATOM 1647 O O . CYS A 1 206 ? 6.028 -18.820 3.706 1.00 53.97 206 CYS A O 1
ATOM 1649 N N . SER A 1 207 ? 4.582 -17.448 4.724 1.00 51.09 207 SER A N 1
ATOM 1650 C CA . SER A 1 207 ? 5.015 -17.846 6.060 1.00 51.09 207 SER A CA 1
ATOM 1651 C C . SER A 1 207 ? 4.529 -19.277 6.312 1.00 51.09 207 SER A C 1
ATOM 1653 O O . SER A 1 207 ? 3.335 -19.521 6.495 1.00 51.09 207 SER A O 1
ATOM 1655 N N . ALA A 1 208 ? 5.439 -20.254 6.284 1.00 40.94 208 ALA A N 1
ATOM 1656 C CA . ALA A 1 208 ? 5.117 -21.606 6.725 1.00 40.94 208 ALA A CA 1
ATOM 1657 C C . ALA A 1 208 ? 4.682 -21.560 8.205 1.00 40.94 208 ALA A C 1
ATOM 1659 O O . ALA A 1 208 ? 5.233 -20.768 8.973 1.00 40.94 208 ALA A O 1
ATOM 1660 N N . PRO A 1 209 ? 3.715 -22.386 8.644 1.00 35.56 209 PRO A N 1
ATOM 1661 C CA . PRO A 1 209 ? 3.285 -22.427 10.036 1.00 35.56 209 PRO A CA 1
ATOM 1662 C C . PRO A 1 209 ? 4.364 -23.102 10.893 1.00 35.56 209 PRO A C 1
ATOM 1664 O O . PRO A 1 209 ? 4.231 -24.251 11.305 1.00 35.56 209 PRO A O 1
ATOM 1667 N N . THR A 1 210 ? 5.464 -22.410 11.167 1.00 34.09 210 THR A N 1
ATOM 1668 C CA . THR A 1 210 ? 6.439 -22.840 12.167 1.00 34.09 210 THR A CA 1
ATOM 1669 C C . THR A 1 210 ? 6.013 -22.257 13.504 1.00 34.09 210 THR A C 1
ATOM 1671 O O . THR A 1 210 ? 6.301 -21.104 13.794 1.00 34.09 210 THR A O 1
ATOM 1674 N N . THR A 1 211 ? 5.260 -23.042 14.280 1.00 33.66 211 THR A N 1
ATOM 1675 C CA . THR A 1 211 ? 5.202 -23.004 15.757 1.00 33.66 211 THR A CA 1
ATOM 1676 C C . THR A 1 211 ? 5.657 -21.681 16.405 1.00 33.66 211 THR A C 1
ATOM 1678 O O . THR A 1 211 ? 6.738 -21.608 16.986 1.00 33.66 211 THR A O 1
ATOM 1681 N N . CYS A 1 212 ? 4.838 -20.629 16.325 1.00 29.81 212 CYS A N 1
ATOM 1682 C CA . CYS A 1 212 ? 5.097 -19.362 17.014 1.00 29.81 212 CYS A CA 1
ATOM 1683 C C . CYS A 1 212 ? 4.669 -19.463 18.482 1.00 29.81 212 CYS A C 1
ATOM 1685 O O . CYS A 1 212 ? 3.578 -19.047 18.863 1.00 29.81 212 CYS A O 1
ATOM 1687 N N . SER A 1 213 ? 5.543 -20.021 19.315 1.00 26.08 213 SER A N 1
ATOM 1688 C CA . SER A 1 213 ? 5.513 -19.837 20.767 1.00 26.08 213 SER A CA 1
ATOM 1689 C C . SER A 1 213 ? 6.688 -18.970 21.225 1.00 26.08 213 SER A C 1
ATOM 1691 O O . SER A 1 213 ? 7.365 -19.341 22.167 1.00 26.08 213 SER A O 1
ATOM 1693 N N . PHE A 1 214 ? 6.952 -17.850 20.550 1.00 26.30 214 PHE A N 1
ATOM 1694 C CA . PHE A 1 214 ? 7.800 -16.740 21.012 1.00 26.30 214 PHE A CA 1
ATOM 1695 C C . PHE A 1 214 ? 7.311 -15.456 20.315 1.00 26.30 214 PHE A C 1
ATOM 1697 O O . PHE A 1 214 ? 6.771 -15.562 19.210 1.00 26.30 214 PHE A O 1
ATOM 1704 N N . PRO A 1 215 ? 7.415 -14.264 20.935 1.00 34.97 215 PRO A N 1
ATOM 1705 C CA . PRO A 1 215 ? 6.936 -13.038 20.304 1.00 34.97 215 PRO A CA 1
ATOM 1706 C C . PRO A 1 215 ? 7.765 -12.800 19.035 1.00 34.97 215 PRO A C 1
ATOM 1708 O O . PRO A 1 215 ? 8.993 -12.796 19.144 1.00 34.97 215 PRO A O 1
ATOM 1711 N N . PRO A 1 216 ? 7.152 -12.637 17.848 1.00 41.91 216 PRO A N 1
ATOM 1712 C CA . PRO A 1 216 ? 7.919 -12.306 16.660 1.00 41.91 216 PRO A CA 1
ATOM 1713 C C . PRO A 1 216 ? 8.550 -10.938 16.906 1.00 41.91 216 PRO A C 1
ATOM 1715 O O . PRO A 1 216 ? 7.854 -9.979 17.251 1.00 41.91 216 PRO A O 1
ATOM 1718 N N . GLU A 1 217 ? 9.874 -10.849 16.776 1.00 39.09 217 GLU A N 1
ATOM 1719 C CA . GLU A 1 217 ? 10.502 -9.548 16.591 1.00 39.09 217 GLU A CA 1
ATOM 1720 C C . GLU A 1 217 ? 9.742 -8.828 15.470 1.00 39.09 217 GLU A C 1
ATOM 1722 O O . GLU A 1 217 ? 9.449 -9.458 14.451 1.00 39.09 217 GLU A O 1
ATOM 1727 N N . PRO A 1 218 ? 9.375 -7.547 15.644 1.00 44.94 218 PRO A N 1
ATOM 1728 C CA . PRO A 1 218 ? 8.678 -6.834 14.591 1.00 44.94 218 PRO A CA 1
ATOM 1729 C C . PRO A 1 218 ? 9.585 -6.834 13.364 1.00 44.94 218 PRO A C 1
ATOM 1731 O O . PRO A 1 218 ? 10.725 -6.362 13.462 1.00 44.94 218 PRO A O 1
ATOM 1734 N N . GLU A 1 219 ? 9.085 -7.412 12.266 1.00 55.34 219 GLU A N 1
ATOM 1735 C CA . GLU A 1 219 ? 9.763 -7.439 10.971 1.00 55.34 219 GLU A CA 1
ATOM 1736 C C . GLU A 1 219 ? 10.296 -6.034 10.637 1.00 55.34 219 GLU A C 1
ATOM 1738 O O . GLU A 1 219 ? 9.679 -5.038 11.037 1.00 55.34 219 GLU A O 1
ATOM 1743 N N . PRO A 1 220 ? 11.439 -5.922 9.937 1.00 52.56 220 PRO A N 1
ATOM 1744 C CA . PRO A 1 220 ? 12.123 -4.644 9.709 1.00 52.56 220 PRO A CA 1
ATOM 1745 C C . PRO A 1 220 ? 11.203 -3.550 9.138 1.00 52.56 220 PRO A C 1
ATOM 1747 O O . PRO A 1 220 ? 11.333 -2.379 9.491 1.00 52.56 220 PRO A O 1
ATOM 1750 N N . GLU A 1 221 ? 10.201 -3.939 8.352 1.00 53.22 221 GLU A N 1
ATOM 1751 C CA . GLU A 1 221 ? 9.207 -3.055 7.735 1.00 53.22 221 GLU A CA 1
ATOM 1752 C C . GLU A 1 221 ? 8.275 -2.380 8.755 1.00 53.22 221 GLU A C 1
ATOM 1754 O O . GLU A 1 221 ? 7.997 -1.185 8.632 1.00 53.22 221 GLU A O 1
ATOM 1759 N N . LEU A 1 222 ? 7.880 -3.090 9.822 1.00 52.38 222 LEU A N 1
ATOM 1760 C CA . LEU A 1 222 ? 7.060 -2.528 10.906 1.00 52.38 222 LEU A CA 1
ATOM 1761 C C . LEU A 1 222 ? 7.837 -1.475 11.719 1.00 52.38 222 LEU A C 1
ATOM 1763 O O . LEU A 1 222 ? 7.248 -0.663 12.431 1.00 52.38 222 LEU A O 1
ATOM 1767 N N . ARG A 1 223 ? 9.174 -1.459 11.611 1.00 54.03 223 ARG A N 1
ATOM 1768 C CA . ARG A 1 223 ? 10.042 -0.483 12.287 1.00 54.03 223 ARG A CA 1
ATOM 1769 C C . ARG A 1 223 ? 10.237 0.815 11.491 1.00 54.03 223 ARG A C 1
ATOM 1771 O O . ARG A 1 223 ? 10.739 1.778 12.068 1.00 54.03 223 ARG A O 1
ATOM 1778 N N . ARG A 1 224 ? 9.855 0.876 10.206 1.00 62.75 224 ARG A N 1
ATOM 1779 C CA . ARG A 1 224 ? 10.160 2.015 9.308 1.00 62.75 224 ARG A CA 1
ATOM 1780 C C . ARG A 1 224 ? 8.945 2.744 8.737 1.00 62.75 224 ARG A C 1
ATOM 1782 O O . ARG A 1 224 ? 9.051 3.431 7.726 1.00 62.75 224 ARG A O 1
ATOM 1789 N N . GLY A 1 225 ? 7.804 2.657 9.412 1.00 72.25 225 GLY A N 1
ATOM 1790 C CA . GLY A 1 225 ? 6.602 3.374 8.990 1.00 72.25 225 GLY A CA 1
ATOM 1791 C C . GLY A 1 225 ? 5.849 2.670 7.863 1.00 72.25 225 GLY A C 1
ATOM 1792 O O . GLY A 1 225 ? 5.243 3.338 7.023 1.00 72.25 225 GLY A O 1
ATOM 1793 N N . CYS A 1 226 ? 5.934 1.338 7.814 1.00 78.94 226 CYS A N 1
ATOM 1794 C CA . CYS A 1 226 ? 5.014 0.496 7.064 1.00 78.94 226 CYS A CA 1
ATOM 1795 C C . CYS A 1 226 ? 4.198 -0.367 8.033 1.00 78.94 226 CYS A C 1
ATOM 1797 O O . CYS A 1 226 ? 4.701 -0.834 9.051 1.00 78.94 226 CYS A O 1
ATOM 1799 N N . ASN A 1 227 ? 2.947 -0.624 7.675 1.00 78.38 227 ASN A N 1
ATOM 1800 C CA . ASN A 1 227 ? 1.996 -1.447 8.399 1.00 78.38 227 ASN A CA 1
ATOM 1801 C C . ASN A 1 227 ? 1.484 -2.574 7.500 1.00 78.38 227 ASN A C 1
ATOM 1803 O O . ASN A 1 227 ? 1.463 -2.462 6.276 1.00 78.38 227 ASN A O 1
ATOM 1807 N N . CYS A 1 228 ? 1.010 -3.656 8.114 1.00 79.56 228 CYS A N 1
ATOM 1808 C CA . CYS A 1 228 ? 0.359 -4.750 7.401 1.00 79.56 228 CYS A CA 1
ATOM 1809 C C . CYS A 1 228 ? -1.156 -4.649 7.567 1.00 79.56 228 CYS A C 1
ATOM 1811 O O . CYS A 1 228 ? -1.661 -4.693 8.690 1.00 79.56 228 CYS A O 1
ATOM 1813 N N . ILE A 1 229 ? -1.889 -4.570 6.457 1.00 79.44 229 ILE A N 1
ATOM 1814 C CA . ILE A 1 229 ? -3.358 -4.589 6.462 1.00 79.44 229 ILE A CA 1
ATOM 1815 C C . ILE A 1 229 ? -3.885 -5.822 5.720 1.00 79.44 229 ILE A C 1
ATOM 1817 O O . ILE A 1 229 ? -3.198 -6.335 4.836 1.00 79.44 229 ILE A O 1
ATOM 1821 N N . PRO A 1 230 ? -5.081 -6.342 6.053 1.00 80.12 230 PRO A N 1
ATOM 1822 C CA . PRO A 1 230 ? -5.706 -7.402 5.265 1.00 80.12 230 PRO A CA 1
ATOM 1823 C C . PRO A 1 230 ? -5.799 -7.000 3.788 1.00 80.12 230 PRO A C 1
ATOM 1825 O O . PRO A 1 230 ? -6.188 -5.873 3.485 1.00 80.12 230 PRO A O 1
ATOM 1828 N N . LEU A 1 231 ? -5.512 -7.920 2.865 1.00 73.56 231 LEU A N 1
ATOM 1829 C CA . LEU A 1 231 ? -5.635 -7.652 1.427 1.00 73.56 231 LEU A CA 1
ATOM 1830 C C . LEU A 1 231 ? -7.065 -7.224 1.062 1.00 73.56 231 LEU A C 1
ATOM 1832 O O . LEU A 1 231 ? -7.261 -6.273 0.317 1.00 73.56 231 LEU A O 1
ATOM 1836 N N . THR A 1 232 ? -8.061 -7.849 1.690 1.00 75.50 232 THR A N 1
ATOM 1837 C CA . THR A 1 232 ? -9.474 -7.477 1.547 1.00 75.50 232 THR A CA 1
ATOM 1838 C C . THR A 1 232 ? -9.765 -6.048 2.007 1.00 75.50 232 THR A C 1
ATOM 1840 O O . THR A 1 232 ? -10.660 -5.403 1.473 1.00 75.50 232 THR A O 1
ATOM 1843 N N . ALA A 1 233 ? -9.021 -5.529 2.988 1.00 75.19 233 ALA A N 1
ATOM 1844 C CA . ALA A 1 233 ? -9.144 -4.144 3.426 1.00 75.19 233 ALA A CA 1
ATOM 1845 C C . ALA A 1 233 ? -8.496 -3.181 2.424 1.00 75.19 233 ALA A C 1
ATOM 1847 O O . ALA A 1 233 ? -9.075 -2.138 2.136 1.00 75.19 233 ALA A O 1
ATOM 1848 N N . PHE A 1 234 ? -7.332 -3.550 1.881 1.00 73.50 234 PHE A N 1
ATOM 1849 C CA . PHE A 1 234 ? -6.627 -2.777 0.856 1.00 73.50 234 PHE A CA 1
ATOM 1850 C C . PHE A 1 234 ? -7.463 -2.625 -0.424 1.00 73.50 234 PHE A C 1
ATOM 1852 O O . PHE A 1 234 ? -7.609 -1.524 -0.946 1.00 73.50 234 PHE A O 1
ATOM 1859 N N . GLU A 1 235 ? -8.100 -3.703 -0.887 1.00 68.56 235 GLU A N 1
ATOM 1860 C CA . GLU A 1 235 ? -8.977 -3.686 -2.070 1.00 68.56 235 GLU A CA 1
ATOM 1861 C C . GLU A 1 235 ? -10.214 -2.791 -1.897 1.00 68.56 235 GLU A C 1
ATOM 1863 O O . GLU A 1 235 ? -10.710 -2.210 -2.861 1.00 68.56 235 GLU A O 1
ATOM 1868 N N . MET A 1 236 ? -10.712 -2.671 -0.665 1.00 66.25 236 MET A N 1
ATOM 1869 C CA . MET A 1 236 ? -11.906 -1.888 -0.336 1.00 66.25 236 MET A CA 1
ATOM 1870 C C . MET A 1 236 ? -11.603 -0.401 -0.104 1.00 66.25 236 MET A C 1
ATOM 1872 O O . MET A 1 236 ? -12.531 0.385 0.115 1.00 66.25 236 MET A O 1
ATOM 1876 N N . GLN A 1 237 ? -10.332 0.016 -0.135 1.00 64.38 237 GLN A N 1
ATOM 1877 C CA . GLN A 1 237 ? -9.981 1.421 0.035 1.00 64.38 237 GLN A CA 1
ATOM 1878 C C . GLN A 1 237 ? -10.379 2.247 -1.200 1.00 64.38 237 GLN A C 1
ATOM 1880 O O . GLN A 1 237 ? -10.059 1.885 -2.332 1.00 64.38 237 GLN A O 1
ATOM 1885 N N . PRO A 1 238 ? -11.020 3.412 -1.002 1.00 53.09 238 PRO A N 1
ATOM 1886 C CA . PRO A 1 238 ? -11.710 4.146 -2.064 1.00 53.09 238 PRO A CA 1
ATOM 1887 C C . PRO A 1 238 ? -10.821 4.751 -3.168 1.00 53.09 238 PRO A C 1
ATOM 1889 O O . PRO A 1 238 ? -11.361 5.361 -4.083 1.00 53.09 238 PRO A O 1
ATOM 1892 N N . PHE A 1 239 ? -9.490 4.613 -3.117 1.00 52.50 239 PHE A N 1
ATOM 1893 C CA . PHE A 1 239 ? -8.583 5.362 -4.001 1.00 52.50 239 PHE A CA 1
ATOM 1894 C C . PHE A 1 239 ? -7.500 4.557 -4.722 1.00 52.50 239 PHE A C 1
ATOM 1896 O O . PHE A 1 239 ? -6.808 5.136 -5.555 1.00 52.50 239 PHE A O 1
ATOM 1903 N N . ALA A 1 240 ? -7.369 3.249 -4.490 1.00 45.03 240 ALA A N 1
ATOM 1904 C CA . ALA A 1 240 ? -6.329 2.493 -5.186 1.00 45.03 240 ALA A CA 1
ATOM 1905 C C . ALA A 1 240 ? -6.661 2.249 -6.675 1.00 45.03 240 ALA A C 1
ATOM 1907 O O . ALA A 1 240 ? -5.739 2.187 -7.483 1.00 45.03 240 ALA A O 1
ATOM 1908 N N . LEU A 1 241 ? -7.942 2.147 -7.077 1.00 42.78 241 LEU A N 1
ATOM 1909 C CA . LEU A 1 241 ? -8.310 1.698 -8.438 1.00 42.78 241 LEU A CA 1
ATOM 1910 C C . LEU A 1 241 ? -9.672 2.199 -8.990 1.00 42.78 241 LEU A C 1
ATOM 1912 O O . LEU A 1 241 ? -10.211 1.575 -9.901 1.00 42.78 241 LEU A O 1
ATOM 1916 N N . ASN A 1 242 ? -10.268 3.296 -8.491 1.00 32.16 242 ASN A N 1
ATOM 1917 C CA . ASN A 1 242 ? -11.591 3.744 -8.976 1.00 32.16 242 ASN A CA 1
ATOM 1918 C C . ASN A 1 242 ? -11.618 5.237 -9.395 1.00 32.16 242 ASN A C 1
ATOM 1920 O O . ASN A 1 242 ? -11.462 6.105 -8.538 1.00 32.16 242 ASN A O 1
ATOM 1924 N N . PRO A 1 243 ? -11.854 5.580 -10.682 1.00 30.83 243 PRO A N 1
ATOM 1925 C CA . PRO A 1 243 ? -11.802 6.959 -11.197 1.00 30.83 243 PRO A CA 1
ATOM 1926 C C . PRO A 1 243 ? -12.998 7.856 -10.806 1.00 30.83 243 PRO A C 1
ATOM 1928 O O . PRO A 1 243 ? -13.156 8.947 -11.352 1.00 30.83 243 PRO A O 1
ATOM 1931 N N . PHE A 1 244 ? -13.834 7.444 -9.850 1.00 28.62 244 PHE A N 1
ATOM 1932 C CA . PHE A 1 244 ? -14.998 8.207 -9.392 1.00 28.62 244 PHE A CA 1
ATOM 1933 C C . PHE A 1 244 ? -15.051 8.285 -7.863 1.00 28.62 244 PHE A C 1
ATOM 1935 O O . PHE A 1 244 ? -15.895 7.654 -7.236 1.00 28.62 244 PHE A O 1
ATOM 1942 N N . ALA A 1 245 ? -14.195 9.087 -7.235 1.00 28.05 245 ALA A N 1
ATOM 1943 C CA . ALA A 1 245 ? -14.482 9.556 -5.882 1.00 28.05 245 ALA A CA 1
ATOM 1944 C C . ALA A 1 245 ? -13.937 10.968 -5.678 1.00 28.05 245 ALA A C 1
ATOM 1946 O O . ALA A 1 245 ? -12.751 11.254 -5.800 1.00 28.05 245 ALA A O 1
ATOM 1947 N N . VAL A 1 246 ? -14.878 11.868 -5.441 1.00 27.41 246 VAL A N 1
ATOM 1948 C CA . VAL A 1 246 ? -14.742 13.317 -5.438 1.00 27.41 246 VAL A CA 1
ATOM 1949 C C . VAL A 1 246 ? -14.144 13.820 -4.118 1.00 27.41 246 VAL A C 1
ATOM 1951 O O . VAL A 1 246 ? -14.406 13.278 -3.051 1.00 27.41 246 VAL A O 1
ATOM 1954 N N . SER A 1 247 ? -13.327 14.870 -4.265 1.00 29.58 247 SER A N 1
ATOM 1955 C CA . SER A 1 247 ? -13.087 16.049 -3.413 1.00 29.58 247 SER A CA 1
ATOM 1956 C C . SER A 1 247 ? -13.269 15.971 -1.884 1.00 29.58 247 SER A C 1
ATOM 1958 O O . SER A 1 247 ? -14.290 15.545 -1.366 1.00 29.58 247 SER A O 1
ATOM 1960 N N . SER A 1 248 ? -12.257 16.502 -1.180 1.00 34.09 248 SER A N 1
ATOM 1961 C CA . SER A 1 248 ? -12.276 17.219 0.115 1.00 34.09 248 SER A CA 1
ATOM 1962 C C . SER A 1 248 ? -13.367 16.871 1.141 1.00 34.09 248 SER A C 1
ATOM 1964 O O . SER A 1 248 ? -14.537 17.134 0.910 1.00 34.09 248 SER A O 1
ATOM 1966 N N . SER A 1 249 ? -12.989 16.330 2.312 1.00 24.50 249 SER A N 1
ATOM 1967 C CA . SER A 1 249 ? -13.901 16.149 3.466 1.00 24.50 249 SER A CA 1
ATOM 1968 C C . SER A 1 249 ? -13.227 15.614 4.734 1.00 24.50 249 SER A C 1
ATOM 1970 O O . SER A 1 249 ? -12.477 14.646 4.690 1.00 24.50 249 SER A O 1
ATOM 1972 N N . VAL A 1 250 ? -13.568 16.216 5.866 1.00 27.36 250 VAL A N 1
ATOM 1973 C CA . VAL A 1 250 ? -13.143 15.875 7.233 1.00 27.36 250 VAL A CA 1
ATOM 1974 C C . VAL A 1 250 ? -13.699 14.511 7.679 1.00 27.36 250 VAL A C 1
ATOM 1976 O O . VAL A 1 250 ? -14.859 14.199 7.401 1.00 27.36 250 VAL A O 1
ATOM 1979 N N . VAL A 1 251 ? -12.897 13.718 8.399 1.00 26.73 251 VAL A N 1
ATOM 1980 C CA . VAL A 1 251 ? -13.276 12.383 8.905 1.00 26.73 251 VAL A CA 1
ATOM 1981 C C . VAL A 1 251 ? -14.085 12.478 10.209 1.00 26.73 251 VAL A C 1
ATOM 1983 O O . VAL A 1 251 ? -13.744 13.238 11.116 1.00 26.73 251 VAL A O 1
ATOM 1986 N N . LYS A 1 252 ? -15.160 11.685 10.336 1.00 31.53 252 LYS A N 1
ATOM 1987 C CA . LYS A 1 252 ? -15.925 11.508 11.586 1.00 31.53 252 LYS A CA 1
ATOM 1988 C C . LYS A 1 252 ? -16.064 10.028 11.927 1.00 31.53 252 LYS A C 1
ATOM 1990 O O . LYS A 1 252 ? -16.444 9.230 11.076 1.00 31.53 252 LYS A O 1
ATOM 1995 N N . LEU A 1 253 ? -15.799 9.703 13.191 1.00 26.25 253 LEU A N 1
ATOM 1996 C CA . LEU A 1 253 ? -15.944 8.367 13.759 1.00 26.25 253 LEU A CA 1
ATOM 1997 C C . LEU A 1 253 ? -17.320 8.175 14.406 1.00 26.25 253 LEU A C 1
ATOM 1999 O O . LEU A 1 253 ? -17.722 8.987 15.244 1.00 26.25 253 LEU A O 1
ATOM 2003 N N . MET A 1 254 ? -17.990 7.067 14.093 1.00 27.59 254 MET A N 1
ATOM 2004 C CA . MET A 1 254 ? -19.043 6.502 14.941 1.00 27.59 254 MET A CA 1
ATOM 2005 C C . MET A 1 254 ? -18.515 5.260 15.653 1.00 27.59 254 MET A C 1
ATOM 2007 O O . MET A 1 254 ? -17.866 4.425 15.033 1.00 27.59 254 MET A O 1
ATOM 2011 N N . ALA A 1 255 ? -18.800 5.143 16.947 1.00 24.88 255 ALA A N 1
ATOM 2012 C CA . ALA A 1 255 ? -18.471 3.975 17.749 1.00 24.88 255 ALA A CA 1
ATOM 2013 C C . ALA A 1 255 ? -19.745 3.438 18.395 1.00 24.88 255 ALA A C 1
ATOM 2015 O O . ALA A 1 255 ? -20.467 4.188 19.056 1.00 24.88 255 ALA A O 1
ATOM 2016 N N . PHE A 1 256 ? -20.014 2.150 18.205 1.00 29.08 256 PHE A N 1
ATOM 2017 C CA . PHE A 1 256 ? -21.162 1.470 18.796 1.00 29.08 256 PHE A CA 1
ATOM 2018 C C . PHE A 1 256 ? -20.731 0.716 20.059 1.00 29.08 256 PHE A C 1
ATOM 2020 O O . PHE A 1 256 ? -19.770 -0.046 20.017 1.00 29.08 256 PHE A O 1
ATOM 2027 N N . GLN A 1 257 ? -21.431 0.946 21.174 1.00 23.48 257 GLN A N 1
ATOM 2028 C CA . GLN A 1 257 ? -21.462 0.023 22.312 1.00 23.48 257 GLN A CA 1
ATOM 2029 C C . GLN A 1 257 ? -22.684 -0.877 22.134 1.00 23.48 257 GLN A C 1
ATOM 2031 O O . GLN A 1 257 ? -23.770 -0.360 21.857 1.00 23.48 257 GLN A O 1
ATOM 2036 N N . GLN A 1 258 ? -22.497 -2.187 22.273 1.00 27.83 258 GLN A N 1
ATOM 2037 C CA . GLN A 1 258 ? -23.593 -3.137 22.441 1.00 27.83 258 GLN A CA 1
ATOM 2038 C C . GLN A 1 258 ? -23.875 -3.331 23.930 1.00 27.83 258 GLN A C 1
ATOM 2040 O O . GLN A 1 258 ? -22.894 -3.302 24.710 1.00 27.83 258 GLN A O 1
#

InterPro domains:
  IPR039269 Ankyrin repeat and fibronectin type-III domain-containing protein 1 [PTHR21437] (3-236)

Organism: Oesophagostomum dentatum (NCBI:txid61180)

pLDDT: mean 70.04, std 17.32, range [23.48, 91.94]